Protein AF-A0A7X7BAS0-F1 (afdb_monomer_lite)

Structure (mmCIF, N/CA/C/O backbone):
data_AF-A0A7X7BAS0-F1
#
_entry.id   AF-A0A7X7BAS0-F1
#
loop_
_atom_site.group_PDB
_atom_site.id
_atom_site.type_symbol
_atom_site.label_atom_id
_atom_site.label_alt_id
_atom_site.label_comp_id
_atom_site.label_asym_id
_atom_site.label_entity_id
_atom_site.label_seq_id
_atom_site.pdbx_PDB_ins_code
_atom_site.Cartn_x
_atom_site.Cartn_y
_atom_site.Cartn_z
_atom_site.occupancy
_atom_site.B_iso_or_equiv
_atom_site.auth_seq_id
_atom_site.auth_comp_id
_atom_site.auth_asym_id
_atom_site.auth_atom_id
_atom_site.pdbx_PDB_model_num
ATOM 1 N N . PRO A 1 1 ? -22.134 11.753 31.366 1.00 65.38 1 PRO A N 1
ATOM 2 C CA . PRO A 1 1 ? -21.290 11.963 30.165 1.00 65.38 1 PRO A CA 1
ATOM 3 C C . PRO A 1 1 ? -20.047 12.789 30.512 1.00 65.38 1 PRO A C 1
ATOM 5 O O . PRO A 1 1 ? -20.183 13.816 31.171 1.00 65.38 1 PRO A O 1
ATOM 8 N N . SER A 1 2 ? -18.862 12.317 30.124 1.00 86.88 2 SER A N 1
ATOM 9 C CA . SER A 1 2 ? -17.596 13.049 30.264 1.00 86.88 2 SER A CA 1
ATOM 10 C C . SER A 1 2 ? -17.252 13.883 29.026 1.00 86.88 2 SER A C 1
ATOM 12 O O . SER A 1 2 ? -17.894 13.769 27.981 1.00 86.88 2 SER A O 1
ATOM 14 N N . GLU A 1 3 ? -16.250 14.751 29.162 1.00 90.25 3 GLU A N 1
ATOM 15 C CA . GLU A 1 3 ? -15.730 15.574 28.070 1.00 90.25 3 GLU A CA 1
ATOM 16 C C . GLU A 1 3 ? -14.952 14.723 27.053 1.00 90.25 3 GLU A C 1
ATOM 18 O O . GLU A 1 3 ? -14.145 13.870 27.426 1.00 90.25 3 GLU A O 1
ATOM 23 N N . ILE A 1 4 ? -15.162 14.996 25.761 1.00 93.19 4 ILE A N 1
ATOM 24 C CA . ILE A 1 4 ? -14.354 14.462 24.660 1.00 93.19 4 ILE A CA 1
ATOM 25 C C . ILE A 1 4 ? -13.827 15.629 23.820 1.00 93.19 4 ILE A C 1
ATOM 27 O O . ILE A 1 4 ? -14.594 16.422 23.274 1.00 93.19 4 ILE A O 1
ATOM 31 N N . LYS A 1 5 ? -12.503 15.764 23.724 1.00 94.06 5 LYS A N 1
ATOM 32 C CA . LYS A 1 5 ? -11.872 16.841 22.950 1.00 94.06 5 LYS A CA 1
ATOM 33 C C . LYS A 1 5 ? -11.881 16.482 21.470 1.00 94.06 5 LYS A C 1
ATOM 35 O O . LYS A 1 5 ? -11.346 15.445 21.085 1.00 94.06 5 LYS A O 1
ATOM 40 N N . SER A 1 6 ? -12.487 17.342 20.657 1.00 94.19 6 SER A N 1
ATOM 41 C CA . SER A 1 6 ? -12.704 17.115 19.227 1.00 94.19 6 SER A CA 1
ATOM 42 C C . SER A 1 6 ? -12.772 18.453 18.476 1.00 94.19 6 SER A C 1
ATOM 44 O O . SER A 1 6 ? -13.234 19.439 19.056 1.00 94.19 6 SER A O 1
ATOM 46 N N . PRO A 1 7 ? -12.349 18.533 17.201 1.00 93.12 7 PRO A N 1
ATOM 47 C CA . PRO A 1 7 ? -12.662 19.667 16.342 1.00 93.12 7 PRO A CA 1
ATOM 48 C C . PRO A 1 7 ? -14.142 19.618 15.936 1.00 93.12 7 PRO A C 1
ATOM 50 O O . PRO A 1 7 ? -14.856 18.657 16.232 1.00 93.12 7 PRO A O 1
ATOM 53 N N . VAL A 1 8 ? -14.603 20.614 15.171 1.00 92.94 8 VAL A N 1
ATOM 54 C CA . VAL A 1 8 ? -15.955 20.620 14.583 1.00 92.94 8 VAL A CA 1
ATOM 55 C C . VAL A 1 8 ? -16.091 19.481 13.555 1.00 92.94 8 VAL A C 1
ATOM 57 O O . VAL A 1 8 ? -15.815 19.628 12.356 1.00 92.94 8 VAL A O 1
ATOM 60 N N . SER A 1 9 ? -16.473 18.311 14.062 1.00 91.94 9 SER A N 1
ATOM 61 C CA . SER A 1 9 ? -16.572 17.031 13.364 1.00 91.94 9 SER A CA 1
ATOM 62 C C . SER A 1 9 ? -17.551 16.101 14.105 1.00 91.94 9 SER A C 1
ATOM 64 O O . SER A 1 9 ? -17.561 16.099 15.337 1.00 91.94 9 SER A O 1
ATOM 66 N N . PRO A 1 10 ? -18.392 15.324 13.396 1.00 94.44 10 PRO A N 1
ATOM 67 C CA . PRO A 1 10 ? -19.264 14.337 14.026 1.00 94.44 10 PRO A CA 1
ATOM 68 C C . PRO A 1 10 ? -18.483 13.198 14.691 1.00 94.44 10 PRO A C 1
ATOM 70 O O . PRO A 1 10 ? -17.483 12.723 14.150 1.00 94.44 10 PRO A O 1
ATOM 73 N N . ALA A 1 11 ? -19.010 12.716 15.815 1.00 95.81 11 ALA A N 1
ATOM 74 C CA . ALA A 1 11 ? -18.575 11.507 16.506 1.00 95.81 11 ALA A CA 1
ATOM 75 C C . ALA A 1 11 ? -19.712 10.477 16.526 1.00 95.81 11 ALA A C 1
ATOM 77 O O . ALA A 1 11 ? -20.886 10.845 16.469 1.00 95.81 11 ALA A O 1
ATOM 78 N N . SER A 1 12 ? -19.363 9.198 16.650 1.00 97.25 12 SER A N 1
ATOM 79 C CA . SER A 1 12 ? -20.326 8.103 16.802 1.00 97.25 12 SER A CA 1
ATOM 80 C C . SER A 1 12 ? -20.044 7.311 18.073 1.00 97.25 12 SER A C 1
ATOM 82 O O . SER A 1 12 ? -18.893 6.997 18.366 1.00 97.25 12 SER A O 1
ATOM 84 N N . ILE A 1 13 ? -21.102 6.956 18.806 1.00 97.50 13 ILE A N 1
ATOM 85 C CA . ILE A 1 13 ? -21.046 6.084 19.984 1.00 97.50 13 ILE A CA 1
ATOM 86 C C . ILE A 1 13 ? -22.028 4.935 19.787 1.00 97.50 13 ILE A C 1
ATOM 88 O O . ILE A 1 13 ? -23.166 5.159 19.373 1.00 97.50 13 ILE A O 1
ATOM 92 N N . LYS A 1 14 ? -21.622 3.706 20.112 1.00 97.56 14 LYS A N 1
ATOM 93 C CA . LYS A 1 14 ? -22.543 2.566 20.155 1.00 97.56 14 LYS A CA 1
ATOM 94 C C . LYS A 1 14 ? -22.123 1.539 21.192 1.00 97.56 14 LYS A C 1
ATOM 96 O O . LYS A 1 14 ? -20.935 1.348 21.433 1.00 97.56 14 LYS A O 1
ATOM 101 N N . ARG A 1 15 ? -23.102 0.847 21.774 1.00 97.44 15 ARG A N 1
ATOM 102 C CA . ARG A 1 15 ? -22.846 -0.298 22.650 1.00 97.44 15 ARG A CA 1
ATOM 103 C C . ARG A 1 15 ? -22.424 -1.509 21.818 1.00 97.44 15 ARG A C 1
ATOM 105 O O . ARG A 1 15 ? -23.079 -1.828 20.824 1.00 97.44 15 ARG A O 1
ATOM 112 N N . LEU A 1 16 ? -21.338 -2.164 22.214 1.00 97.19 16 LEU A N 1
ATOM 113 C CA . LEU A 1 16 ? -20.877 -3.414 21.622 1.00 97.19 16 LEU A CA 1
ATOM 114 C C . LEU A 1 16 ? -21.715 -4.574 22.185 1.00 97.19 16 LEU A C 1
ATOM 116 O O . LEU A 1 16 ? -21.717 -4.767 23.400 1.00 97.19 16 LEU A O 1
ATOM 120 N N . PRO A 1 17 ? -22.413 -5.364 21.348 1.00 96.12 17 PRO A N 1
ATOM 121 C CA . PRO A 1 17 ? -23.275 -6.441 21.841 1.00 96.12 17 PRO A CA 1
ATOM 122 C C . PRO A 1 17 ? -22.534 -7.538 22.615 1.00 96.12 17 PRO A C 1
ATOM 124 O O . PRO A 1 17 ? -23.089 -8.099 23.551 1.00 96.12 17 PRO A O 1
ATOM 127 N N . SER A 1 18 ? -21.286 -7.840 22.241 1.00 92.00 18 SER A N 1
ATOM 128 C CA . SER A 1 18 ? -20.506 -8.938 22.828 1.00 92.00 18 SER A CA 1
ATOM 129 C C . SER A 1 18 ? -19.955 -8.644 24.224 1.00 92.00 18 SER A C 1
ATOM 131 O O . SER A 1 18 ? -19.686 -9.578 24.972 1.00 92.00 18 SER A O 1
ATOM 133 N N . THR A 1 19 ? -19.772 -7.371 24.578 1.00 94.75 19 THR A N 1
ATOM 134 C CA . THR A 1 19 ? -19.166 -6.961 25.858 1.00 94.75 19 THR A CA 1
ATOM 135 C C . THR A 1 19 ? -20.090 -6.106 26.714 1.00 94.75 19 THR A C 1
ATOM 137 O O . THR A 1 19 ? -19.891 -6.020 27.919 1.00 94.75 19 THR A O 1
ATOM 140 N N . GLY A 1 20 ? -21.094 -5.464 26.111 1.00 96.75 20 GLY A N 1
ATOM 141 C CA . GLY A 1 20 ? -21.937 -4.476 26.777 1.00 96.75 20 GLY A CA 1
ATOM 142 C C . GLY A 1 20 ? -21.279 -3.102 26.931 1.00 96.75 20 GLY A C 1
ATOM 143 O O . GLY A 1 20 ? -21.954 -2.170 27.359 1.00 96.75 20 GLY A O 1
ATOM 144 N N . ASP A 1 21 ? -20.018 -2.934 26.537 1.00 98.00 21 ASP A N 1
ATOM 145 C CA . ASP A 1 21 ? -19.286 -1.671 26.665 1.00 98.00 21 ASP A CA 1
ATOM 146 C C . ASP A 1 21 ? -19.684 -0.664 25.576 1.00 98.00 21 ASP A C 1
ATOM 148 O O . ASP A 1 21 ? -20.160 -1.036 24.500 1.00 98.00 21 ASP A O 1
ATOM 152 N N . LEU A 1 22 ? -19.443 0.628 25.812 1.00 98.19 22 LEU A N 1
ATOM 153 C CA . LEU A 1 22 ? -19.582 1.655 24.778 1.00 98.19 22 LEU A CA 1
ATOM 154 C C . LEU A 1 22 ? -18.292 1.790 23.968 1.00 98.19 22 LEU A C 1
ATOM 156 O O . LEU A 1 22 ? -17.214 1.963 24.530 1.00 98.19 22 LEU A O 1
ATOM 160 N N . LEU A 1 23 ? -18.424 1.795 22.644 1.00 98.25 23 LEU A N 1
ATOM 161 C CA . LEU A 1 23 ? -17.392 2.203 21.700 1.00 98.25 23 LEU A CA 1
ATOM 162 C C . LEU A 1 23 ? -17.685 3.624 21.220 1.00 98.25 23 LEU A C 1
ATOM 164 O O . LEU A 1 23 ? -18.747 3.870 20.649 1.00 98.25 23 LEU A O 1
ATOM 168 N N . LEU A 1 24 ? -16.728 4.528 21.402 1.00 98.06 24 LEU A N 1
ATOM 169 C CA . LEU A 1 24 ? -16.714 5.867 20.820 1.00 98.06 24 LEU A CA 1
ATOM 170 C C . LEU A 1 24 ? -15.711 5.911 19.669 1.00 98.06 24 LEU A C 1
ATOM 172 O O . LEU A 1 24 ? -14.606 5.387 19.792 1.00 98.06 24 LEU A O 1
ATOM 176 N N . VAL A 1 25 ? -16.087 6.573 18.576 1.00 97.94 25 VAL A N 1
ATOM 177 C CA . VAL A 1 25 ? -15.209 6.880 17.445 1.00 97.94 25 VAL A CA 1
ATOM 178 C C . VAL A 1 25 ? -15.317 8.369 17.122 1.00 97.94 25 VAL A C 1
ATOM 180 O O . VAL A 1 25 ? -16.413 8.867 16.856 1.00 97.94 25 VAL A O 1
ATOM 183 N N . TRP A 1 26 ? -14.195 9.086 17.177 1.00 97.00 26 TRP A N 1
ATOM 184 C CA . TRP A 1 26 ? -14.147 10.545 17.037 1.00 97.00 26 TRP A CA 1
ATOM 185 C C . TRP A 1 26 ? -12.762 11.042 16.637 1.00 97.00 26 TRP A C 1
ATOM 187 O O . TRP A 1 26 ? -11.796 10.279 16.629 1.00 97.00 26 TRP A O 1
ATOM 197 N N . ASN A 1 27 ? -12.658 12.331 16.313 1.00 95.75 27 ASN A N 1
ATOM 198 C CA . ASN A 1 27 ? -11.368 12.961 16.094 1.00 95.75 27 ASN A CA 1
ATOM 199 C C . ASN A 1 27 ? -10.758 13.430 17.419 1.00 95.75 27 ASN A C 1
ATOM 201 O O . ASN A 1 27 ? -11.123 14.484 17.928 1.00 95.75 27 ASN A O 1
ATOM 205 N N . ASP A 1 28 ? -9.848 12.641 17.990 1.00 94.62 28 ASP A N 1
ATOM 206 C CA . ASP A 1 28 ? -9.301 12.916 19.322 1.00 94.62 28 ASP A CA 1
ATOM 207 C C . ASP A 1 28 ? -8.275 14.054 19.314 1.00 94.62 28 ASP A C 1
ATOM 209 O O . ASP A 1 28 ? -7.141 13.899 18.859 1.00 94.62 28 ASP A O 1
ATOM 213 N N . HIS A 1 29 ? -8.689 15.207 19.844 1.00 94.06 29 HIS A N 1
ATOM 214 C CA . HIS A 1 29 ? -7.868 16.408 19.979 1.00 94.06 29 HIS A CA 1
ATOM 215 C C . HIS A 1 29 ? -7.330 16.617 21.400 1.00 94.06 29 HIS A C 1
ATOM 217 O O . HIS A 1 29 ? -6.863 17.710 21.723 1.00 94.06 29 HIS A O 1
ATOM 223 N N . ALA A 1 30 ? -7.349 15.592 22.262 1.00 90.06 30 ALA A N 1
ATOM 224 C CA . ALA A 1 30 ? -6.842 15.722 23.626 1.00 90.06 30 ALA A CA 1
ATOM 225 C C . ALA A 1 30 ? -5.367 16.153 23.689 1.00 90.06 30 ALA A C 1
ATOM 227 O O . ALA A 1 30 ? -4.996 16.917 24.582 1.00 90.06 30 ALA A O 1
ATOM 228 N N . THR A 1 31 ? -4.549 15.705 22.729 1.00 87.19 31 THR A N 1
ATOM 229 C CA . THR A 1 31 ? -3.104 15.989 22.648 1.00 87.19 31 THR A CA 1
ATOM 230 C C . THR A 1 31 ? -2.649 16.381 21.236 1.00 87.19 31 THR A C 1
ATOM 232 O O . THR A 1 31 ? -1.525 16.074 20.835 1.00 87.19 31 THR A O 1
ATOM 235 N N . ILE A 1 32 ? -3.525 16.995 20.435 1.00 85.31 32 ILE A N 1
ATOM 236 C CA . ILE A 1 32 ? -3.202 17.342 19.044 1.00 85.31 32 ILE A CA 1
ATOM 237 C C . ILE A 1 32 ? -2.196 18.512 18.980 1.00 85.31 32 ILE A C 1
ATOM 239 O O . ILE A 1 32 ? -2.338 19.480 19.732 1.00 85.31 32 ILE A O 1
ATOM 243 N N . PRO A 1 33 ? -1.191 18.485 18.081 1.00 81.50 33 PRO A N 1
ATOM 244 C CA . PRO A 1 33 ? -0.341 19.645 17.835 1.00 81.50 33 PRO A CA 1
ATOM 245 C C . PRO A 1 33 ? -1.149 20.841 17.318 1.00 81.50 33 PRO A C 1
ATOM 247 O O . PRO A 1 33 ? -2.064 20.679 16.509 1.00 81.50 33 PRO A O 1
ATOM 250 N N . ALA A 1 34 ? -0.758 22.058 17.707 1.00 83.88 34 ALA A N 1
ATOM 251 C CA . ALA A 1 34 ? -1.439 23.289 17.292 1.00 83.88 34 ALA A CA 1
ATOM 252 C C . ALA A 1 34 ? -1.543 23.437 15.760 1.00 83.88 34 ALA A C 1
ATOM 254 O O . ALA A 1 34 ? -2.563 23.904 15.253 1.00 83.88 34 ALA A O 1
ATOM 255 N N . SER A 1 35 ? -0.533 22.960 15.022 1.00 83.25 35 SER A N 1
ATOM 256 C CA . SER A 1 35 ? -0.499 22.953 13.551 1.00 83.25 35 SER A CA 1
ATOM 257 C C . SER A 1 35 ? -1.600 22.106 12.901 1.00 83.25 35 SER A C 1
ATOM 259 O O . SER A 1 35 ? -1.901 22.297 11.725 1.00 83.25 35 SER A O 1
ATOM 261 N N . LEU A 1 36 ? -2.220 21.188 13.649 1.00 84.69 36 LEU A N 1
ATOM 262 C CA . LEU A 1 36 ? -3.295 20.311 13.183 1.00 84.69 36 LEU A CA 1
ATOM 263 C C . LEU A 1 36 ? -4.653 20.643 13.823 1.00 84.69 36 LEU A C 1
ATOM 265 O O . LEU A 1 36 ? -5.629 19.949 13.565 1.00 84.69 36 LEU A O 1
ATOM 269 N N . SER A 1 37 ? -4.757 21.718 14.610 1.00 87.00 37 SER A N 1
ATOM 270 C CA . SER A 1 37 ? -5.975 22.076 15.361 1.00 87.00 37 SER A CA 1
ATOM 271 C C . SER A 1 37 ? -7.231 22.267 14.495 1.00 87.00 37 SER A C 1
ATOM 273 O O . SER A 1 37 ? -8.334 21.949 14.935 1.00 87.00 37 SER A O 1
ATOM 275 N N . ALA A 1 38 ? -7.072 22.729 13.251 1.00 87.00 38 ALA A N 1
ATOM 276 C CA . ALA A 1 38 ? -8.160 22.906 12.283 1.00 87.00 38 ALA A CA 1
ATOM 277 C C . ALA A 1 38 ? -8.451 21.653 11.429 1.00 87.00 38 ALA A C 1
ATOM 279 O O . ALA A 1 38 ? -9.284 21.689 10.519 1.00 87.00 38 ALA A O 1
ATOM 280 N N . ARG A 1 39 ? -7.738 20.546 11.661 1.00 86.38 39 ARG A N 1
ATOM 281 C CA . ARG A 1 39 ? -7.847 19.310 10.876 1.00 86.38 39 ARG A CA 1
ATOM 282 C C . ARG A 1 39 ? -8.794 18.331 11.564 1.00 86.38 39 ARG A C 1
ATOM 284 O O . ARG A 1 39 ? -9.028 18.412 12.760 1.00 86.38 39 ARG A O 1
ATOM 291 N N . ARG A 1 40 ? -9.337 17.385 10.794 1.00 92.06 40 ARG A N 1
ATOM 292 C CA . ARG A 1 40 ? -10.150 16.270 11.314 1.00 92.06 40 ARG A CA 1
ATOM 293 C C . ARG A 1 40 ? -9.305 14.999 11.373 1.00 92.06 40 ARG A C 1
ATOM 295 O O . ARG A 1 40 ? -9.545 14.046 10.628 1.00 92.06 40 ARG A O 1
ATOM 302 N N . VAL A 1 41 ? -8.240 15.062 12.173 1.00 87.31 41 VAL A N 1
ATOM 303 C CA . VAL A 1 41 ? -7.251 13.994 12.380 1.00 87.31 41 VAL A CA 1
ATOM 304 C C . VAL A 1 41 ? -6.733 14.046 13.824 1.00 87.31 41 VAL A C 1
ATOM 306 O O . VAL A 1 41 ? -6.640 15.140 14.372 1.00 87.31 41 VAL A O 1
ATOM 309 N N . PRO A 1 42 ? -6.320 12.914 14.415 1.00 91.88 42 PRO A N 1
ATOM 310 C CA . PRO A 1 42 ? -6.536 11.545 13.934 1.00 91.88 42 PRO A CA 1
ATOM 311 C C . PRO A 1 42 ? -8.018 11.150 14.008 1.00 91.88 42 PRO A C 1
ATOM 313 O O . PRO A 1 42 ? -8.794 11.830 14.664 1.00 91.88 42 PRO A O 1
ATOM 316 N N . LEU A 1 43 ? -8.436 10.070 13.345 1.00 93.81 43 LEU A N 1
ATOM 317 C CA . LEU A 1 43 ? -9.679 9.370 13.705 1.00 93.81 43 LEU A CA 1
ATOM 318 C C . LEU A 1 43 ? -9.317 8.298 14.732 1.00 93.81 43 LEU A C 1
ATOM 320 O O . LEU A 1 43 ? -8.437 7.477 14.471 1.00 93.81 43 LEU A O 1
ATOM 324 N N . SER A 1 44 ? -9.979 8.305 15.880 1.00 94.50 44 SER A N 1
ATOM 325 C CA . SER A 1 44 ? -9.635 7.491 17.045 1.00 94.50 44 SER A CA 1
ATOM 326 C C . SER A 1 44 ? -10.839 6.717 17.568 1.00 94.50 44 SER A C 1
ATOM 328 O O . SER A 1 44 ? -11.983 7.100 17.335 1.00 94.50 44 SER A O 1
ATOM 330 N N . THR A 1 45 ? -10.572 5.637 18.297 1.00 96.25 45 THR A N 1
ATOM 331 C CA . THR A 1 45 ? -11.555 4.811 19.001 1.00 96.25 45 THR A CA 1
ATOM 332 C C . THR A 1 45 ? -11.262 4.783 20.496 1.00 96.25 45 THR A C 1
ATOM 334 O O . THR A 1 45 ? -10.091 4.793 20.869 1.00 96.25 45 THR A O 1
ATOM 337 N N . ALA A 1 46 ? -12.278 4.635 21.344 1.00 96.31 46 ALA A N 1
ATOM 338 C CA . ALA A 1 46 ? -12.109 4.336 22.767 1.00 96.31 46 ALA A CA 1
ATOM 339 C C . ALA A 1 46 ? -13.267 3.509 23.314 1.00 96.31 46 ALA A C 1
ATOM 341 O O . ALA A 1 46 ? -14.373 3.526 22.772 1.00 96.31 46 ALA A O 1
ATOM 342 N N . ILE A 1 47 ? -12.995 2.814 24.413 1.00 97.75 47 ILE A N 1
ATOM 343 C CA . ILE A 1 47 ? -13.947 1.974 25.125 1.00 97.75 47 ILE A CA 1
ATOM 344 C C . ILE A 1 47 ? -14.325 2.633 26.446 1.00 97.75 47 ILE A C 1
ATOM 346 O O . ILE A 1 47 ? -13.461 3.124 27.167 1.00 97.75 47 ILE A O 1
ATOM 350 N N . SER A 1 48 ? -15.603 2.582 26.798 1.00 97.75 48 SER A N 1
ATOM 351 C CA . SER A 1 48 ? -16.083 2.886 28.141 1.00 97.75 48 SER A CA 1
ATOM 352 C C . SER A 1 48 ? -16.815 1.678 28.719 1.00 97.75 48 SER A C 1
ATOM 354 O O . SER A 1 48 ? -17.715 1.125 28.088 1.00 97.75 48 SER A O 1
ATOM 356 N N . LYS A 1 49 ? -16.416 1.293 29.935 1.00 97.62 49 LYS A N 1
ATOM 357 C CA . LYS A 1 49 ? -17.038 0.218 30.731 1.00 97.62 49 LYS A CA 1
ATOM 358 C C . LYS A 1 49 ? -18.040 0.746 31.762 1.00 97.62 49 LYS A C 1
ATOM 360 O O . LYS A 1 49 ? -18.602 -0.022 32.530 1.00 97.62 49 LYS A O 1
ATOM 365 N N . ASP A 1 50 ? -18.216 2.062 31.823 1.00 96.69 50 ASP A N 1
ATOM 366 C CA . ASP A 1 50 ? -18.961 2.771 32.865 1.00 96.69 50 ASP A CA 1
ATOM 367 C C . ASP A 1 50 ? -19.945 3.793 32.271 1.00 96.69 50 ASP A C 1
ATOM 369 O O . ASP A 1 50 ? -20.159 4.876 32.820 1.00 96.69 50 ASP A O 1
ATOM 373 N N . ASP A 1 51 ? -20.537 3.430 31.129 1.00 96.25 51 ASP A N 1
ATOM 374 C CA . ASP A 1 51 ? -21.557 4.196 30.403 1.00 96.25 51 ASP A CA 1
ATOM 375 C C . ASP A 1 51 ? -21.141 5.643 30.072 1.00 96.25 51 ASP A C 1
ATOM 377 O O . ASP A 1 51 ? -21.909 6.602 30.182 1.00 96.25 51 ASP A O 1
ATOM 381 N N . GLY A 1 52 ? -19.895 5.804 29.625 1.00 96.25 52 GLY A N 1
ATOM 382 C CA . GLY A 1 52 ? -19.348 7.062 29.124 1.00 96.25 52 GLY A CA 1
ATOM 383 C C . GLY A 1 52 ? -18.905 8.021 30.226 1.00 96.25 52 GLY A C 1
ATOM 384 O O . GLY A 1 52 ? -18.833 9.229 29.980 1.00 96.25 52 GLY A O 1
ATOM 385 N N . LYS A 1 53 ? -18.643 7.524 31.444 1.00 95.56 53 LYS A N 1
ATOM 386 C CA . LYS A 1 53 ? -18.016 8.321 32.511 1.00 95.56 53 LYS A CA 1
ATOM 387 C C . LYS A 1 53 ? -16.506 8.395 32.304 1.00 95.56 53 LYS A C 1
ATOM 389 O O . LYS A 1 53 ? -15.948 9.487 32.368 1.00 95.56 53 LYS A O 1
ATOM 394 N N . THR A 1 54 ? -15.862 7.282 31.968 1.00 94.88 54 THR A N 1
ATOM 395 C CA . THR A 1 54 ? -14.439 7.221 31.623 1.00 94.88 54 THR A CA 1
ATOM 396 C C . THR A 1 54 ? -14.220 6.538 30.278 1.00 94.88 54 THR A C 1
ATOM 398 O O . THR A 1 54 ? -14.977 5.660 29.862 1.00 94.88 54 THR A O 1
ATOM 401 N N . TRP A 1 55 ? -13.168 6.969 29.583 1.00 95.19 55 TRP A N 1
ATOM 402 C CA . TRP A 1 55 ? -12.748 6.421 28.297 1.00 95.19 55 TRP A CA 1
ATOM 403 C C . TRP A 1 55 ? -11.349 5.830 28.435 1.00 95.19 55 TRP A C 1
ATOM 405 O O . TRP A 1 55 ? -10.429 6.480 28.927 1.00 95.19 55 TRP A O 1
ATOM 415 N N . GLN A 1 56 ? -11.194 4.590 27.991 1.00 93.19 56 GLN A N 1
ATOM 416 C CA . GLN A 1 56 ? -9.952 3.826 28.037 1.00 93.19 56 GLN A CA 1
ATOM 417 C C . GLN A 1 56 ? -9.706 3.127 26.701 1.00 93.19 56 GLN A C 1
ATOM 419 O O . GLN A 1 56 ? -10.518 3.207 25.780 1.00 93.19 56 GLN A O 1
ATOM 424 N N . SER A 1 57 ? -8.563 2.450 26.582 1.00 91.12 57 SER A N 1
ATOM 425 C CA . SER A 1 57 ? -8.162 1.772 25.341 1.00 91.12 57 SER A CA 1
ATOM 426 C C . SER A 1 57 ? -8.241 2.695 24.118 1.00 91.12 57 SER A C 1
ATOM 428 O O . SER A 1 57 ? -8.723 2.303 23.059 1.00 91.12 57 SER A O 1
ATOM 430 N N . ILE A 1 58 ? -7.794 3.947 24.279 1.00 91.25 58 ILE A N 1
ATOM 431 C CA . ILE A 1 58 ? -7.783 4.926 23.190 1.00 91.25 58 ILE A CA 1
ATOM 432 C C . ILE A 1 58 ? -6.789 4.463 22.119 1.00 91.25 58 ILE A C 1
ATOM 434 O O . ILE A 1 58 ? -5.613 4.223 22.419 1.00 91.25 58 ILE A O 1
ATOM 438 N N . LYS A 1 59 ? -7.254 4.345 20.872 1.00 85.75 59 LYS A N 1
ATOM 439 C CA . LYS A 1 59 ? -6.455 3.899 19.722 1.00 85.75 59 LYS A CA 1
ATOM 440 C C . LYS A 1 59 ? -6.703 4.782 18.510 1.00 85.75 59 LYS A C 1
ATOM 442 O O . LYS A 1 59 ? -7.836 5.155 18.236 1.00 85.75 59 LYS A O 1
ATOM 447 N N . VAL A 1 60 ? -5.645 5.065 17.757 1.00 87.69 60 VAL A N 1
ATOM 448 C CA . VAL A 1 60 ? -5.742 5.762 16.470 1.00 87.69 60 VAL A CA 1
ATOM 449 C C . VAL A 1 60 ? -6.121 4.748 15.393 1.00 87.69 60 VAL A C 1
ATOM 451 O O . VAL A 1 60 ? -5.389 3.784 15.170 1.00 87.69 60 VAL A O 1
ATOM 454 N N . LEU A 1 61 ? -7.261 4.970 14.742 1.00 86.75 61 LEU A N 1
ATOM 455 C CA . LEU A 1 61 ? -7.705 4.231 13.561 1.00 86.75 61 LEU A CA 1
ATOM 456 C C . LEU A 1 61 ? -7.042 4.793 12.299 1.00 86.75 61 LEU A C 1
ATOM 458 O O . LEU A 1 61 ? -6.528 4.041 11.480 1.00 86.75 61 LEU A O 1
ATOM 462 N N . GLU A 1 62 ? -7.007 6.121 12.175 1.00 85.56 62 GLU A N 1
ATOM 463 C CA . GLU A 1 62 ? -6.406 6.827 11.044 1.00 85.56 62 GLU A CA 1
ATOM 464 C C . GLU A 1 62 ? -5.531 7.983 11.537 1.00 85.56 62 GLU A C 1
ATOM 466 O O . GLU A 1 62 ? -6.024 8.931 12.152 1.00 85.56 62 GLU A O 1
ATOM 471 N N . GLY A 1 63 ? -4.227 7.910 11.266 1.00 80.12 63 GLY A N 1
ATOM 472 C CA . GLY A 1 63 ? -3.233 8.823 11.842 1.00 80.12 63 GLY A CA 1
ATOM 473 C C . GLY A 1 63 ? -2.520 9.742 10.854 1.00 80.12 63 GLY A C 1
ATOM 474 O O . GLY A 1 63 ? -1.642 10.485 11.278 1.00 80.12 63 GLY A O 1
ATOM 475 N N . ASN A 1 64 ? -2.837 9.695 9.555 1.00 77.75 64 ASN A N 1
ATOM 476 C CA . ASN A 1 64 ? -2.135 10.513 8.563 1.00 77.75 64 ASN A CA 1
ATOM 477 C C . ASN A 1 64 ? -2.441 12.011 8.787 1.00 77.75 64 ASN A C 1
ATOM 479 O O . ASN A 1 64 ? -3.591 12.411 8.585 1.00 77.75 64 ASN A O 1
ATOM 483 N N . PRO A 1 65 ? -1.448 12.865 9.112 1.00 75.75 65 PRO A N 1
ATOM 484 C CA . PRO A 1 65 ? -1.669 14.298 9.346 1.00 75.75 65 PRO A CA 1
ATOM 485 C C . PRO A 1 65 ? -2.222 15.049 8.125 1.00 75.75 65 PRO A C 1
ATOM 487 O O . PRO A 1 65 ? -2.893 16.073 8.258 1.00 75.75 65 PRO A O 1
ATOM 490 N N . GLN A 1 66 ? -1.957 14.534 6.921 1.00 76.50 66 GLN A N 1
ATOM 491 C CA . GLN A 1 66 ? -2.454 15.087 5.659 1.00 76.50 66 GLN A CA 1
ATOM 492 C C . GLN A 1 66 ? -3.848 14.557 5.290 1.00 76.50 66 GLN A C 1
ATOM 494 O O . GLN A 1 66 ? -4.465 15.057 4.347 1.00 76.50 66 GLN A O 1
ATOM 499 N N . GLY A 1 67 ? -4.365 13.582 6.040 1.00 77.25 67 GLY A N 1
ATOM 500 C CA . GLY A 1 67 ? -5.707 13.044 5.872 1.00 77.25 67 GLY A CA 1
ATOM 501 C C . GLY A 1 67 ? -6.807 14.018 6.299 1.00 77.25 67 GLY A C 1
ATOM 502 O O . GLY A 1 67 ? -6.559 15.090 6.862 1.00 77.25 67 GLY A O 1
ATOM 503 N N . TRP A 1 68 ? -8.040 13.612 6.009 1.00 83.88 68 TRP A N 1
ATOM 504 C CA . TRP A 1 68 ? -9.271 14.229 6.491 1.00 83.88 68 TRP A CA 1
ATOM 505 C C . TRP A 1 68 ? -10.282 13.113 6.710 1.00 83.88 68 TRP A C 1
ATOM 507 O O . TRP A 1 68 ? -10.636 12.436 5.749 1.00 83.88 68 TRP A O 1
ATOM 517 N N . TYR A 1 69 ? -10.713 12.899 7.952 1.00 89.56 69 TYR A N 1
ATOM 518 C CA . TYR A 1 69 ? -11.583 11.777 8.303 1.00 89.56 69 TYR A CA 1
ATOM 519 C C . TYR A 1 69 ? -12.834 12.289 8.994 1.00 89.56 69 TYR A C 1
ATOM 521 O O . TYR A 1 69 ? -12.734 13.022 9.974 1.00 89.56 69 TYR A O 1
ATOM 529 N N . CYS A 1 70 ? -14.017 11.980 8.464 1.00 91.44 70 CYS A N 1
ATOM 530 C CA . CYS A 1 70 ? -15.252 12.550 8.995 1.00 91.44 70 CYS A CA 1
ATOM 531 C C . CYS A 1 70 ? -16.503 11.743 8.628 1.00 91.44 70 CYS A C 1
ATOM 533 O O . CYS A 1 70 ? -16.430 10.815 7.831 1.00 91.44 70 CYS A O 1
ATOM 535 N N . TYR A 1 71 ? -17.654 12.142 9.182 1.00 94.69 71 TYR A N 1
ATOM 536 C CA . TYR A 1 71 ? -18.966 11.532 8.934 1.00 94.69 71 TYR A CA 1
ATOM 537 C C . TYR A 1 71 ? -18.981 10.032 9.247 1.00 94.69 71 TYR A C 1
ATOM 539 O O . TYR A 1 71 ? -19.405 9.208 8.443 1.00 94.69 71 TYR A O 1
ATOM 547 N N . ILE A 1 72 ? -18.467 9.695 10.433 1.00 96.00 72 ILE A N 1
ATOM 548 C CA . ILE A 1 72 ? -18.317 8.319 10.892 1.00 96.00 72 ILE A CA 1
ATOM 549 C C . ILE A 1 72 ? -19.670 7.673 11.211 1.00 96.00 72 ILE A C 1
ATOM 551 O O . ILE A 1 72 ? -20.405 8.130 12.083 1.00 96.00 72 ILE A O 1
ATOM 555 N N . ALA A 1 73 ? -19.954 6.564 10.541 1.00 96.81 73 ALA A N 1
ATOM 556 C CA . ALA A 1 73 ? -21.016 5.614 10.830 1.00 96.81 73 ALA A CA 1
ATOM 557 C C . ALA A 1 73 ? -20.425 4.342 11.454 1.00 96.81 73 ALA A C 1
ATOM 559 O O . ALA A 1 73 ? -19.326 3.915 11.095 1.00 96.81 73 ALA A O 1
ATOM 560 N N . LEU A 1 74 ? -21.164 3.726 12.380 1.00 97.50 74 LEU A N 1
ATOM 561 C CA . LEU A 1 74 ? -20.681 2.619 13.208 1.00 97.50 74 LEU A CA 1
ATOM 562 C C . LEU A 1 74 ? -21.726 1.493 13.297 1.00 97.50 74 LEU A C 1
ATOM 564 O O . LEU A 1 74 ? -22.850 1.694 13.774 1.00 97.50 74 LEU A O 1
ATOM 568 N N . HIS A 1 75 ? -21.342 0.282 12.885 1.00 97.50 75 HIS A N 1
ATOM 569 C CA . HIS A 1 75 ? -22.191 -0.909 12.916 1.00 97.50 75 HIS A CA 1
ATOM 570 C C . HIS A 1 75 ? -21.446 -2.153 13.453 1.00 97.50 75 HIS A C 1
ATOM 572 O O . HIS A 1 75 ? -20.628 -2.728 12.739 1.00 97.50 75 HIS A O 1
ATOM 578 N N . PRO A 1 76 ? -21.709 -2.599 14.697 1.00 96.00 76 PRO A N 1
ATOM 579 C CA . PRO A 1 76 ? -21.213 -3.866 15.223 1.00 96.00 76 PRO A CA 1
ATOM 580 C C . PRO A 1 76 ? -21.806 -5.037 14.438 1.00 96.00 76 PRO A C 1
ATOM 582 O O . PRO A 1 76 ? -23.013 -5.061 14.212 1.00 96.00 76 PRO A O 1
ATOM 585 N N . VAL A 1 77 ? -20.963 -5.989 14.047 1.00 92.94 77 VAL A N 1
ATOM 586 C CA . VAL A 1 77 ? -21.344 -7.217 13.343 1.00 92.94 77 VAL A CA 1
ATOM 587 C C . VAL A 1 77 ? -20.419 -8.347 13.783 1.00 92.94 77 VAL A C 1
ATOM 589 O O . VAL A 1 77 ? -19.194 -8.212 13.742 1.00 92.94 77 VAL A O 1
ATOM 592 N N . ASP A 1 78 ? -20.998 -9.460 14.223 1.00 90.94 78 ASP A N 1
ATOM 593 C CA . ASP A 1 78 ? -20.267 -10.605 14.769 1.00 90.94 78 ASP A CA 1
ATOM 594 C C . ASP A 1 78 ? -19.225 -10.178 15.827 1.00 90.94 78 ASP A C 1
ATOM 596 O O . ASP A 1 78 ? -19.522 -9.430 16.759 1.00 90.94 78 ASP A O 1
ATOM 600 N N . ASN A 1 79 ? -17.975 -10.623 15.667 1.00 89.75 79 ASN A N 1
ATOM 601 C CA . ASN A 1 79 ? -16.836 -10.248 16.503 1.00 89.75 79 ASN A CA 1
ATOM 602 C C . ASN A 1 79 ? -16.050 -9.040 15.944 1.00 89.75 79 ASN A C 1
ATOM 604 O O . ASN A 1 79 ? -14.825 -8.950 16.083 1.00 89.75 79 ASN A O 1
ATOM 608 N N . ALA A 1 80 ? -16.728 -8.127 15.247 1.00 93.00 80 ALA A N 1
ATOM 609 C CA . ALA A 1 80 ? -16.132 -6.943 14.641 1.00 93.00 80 ALA A CA 1
ATOM 610 C C . ALA A 1 80 ? -17.083 -5.736 14.647 1.00 93.00 80 ALA A C 1
ATOM 612 O O . ALA A 1 80 ? -18.252 -5.803 15.020 1.00 93.00 80 ALA A O 1
ATOM 613 N N . VAL A 1 81 ? -16.554 -4.598 14.216 1.00 95.81 81 VAL A N 1
ATOM 614 C CA . VAL A 1 81 ? -17.306 -3.377 13.953 1.00 95.81 81 VAL A CA 1
ATOM 615 C C . VAL A 1 81 ? -16.985 -2.915 12.541 1.00 95.81 81 VAL A C 1
ATOM 617 O O . VAL A 1 81 ? -15.817 -2.795 12.175 1.00 95.81 81 VAL A O 1
ATOM 620 N N . LEU A 1 82 ? -18.020 -2.655 11.749 1.00 97.00 82 LEU A N 1
ATOM 621 C CA . LEU A 1 82 ? -17.910 -1.966 10.472 1.00 97.00 82 LEU A CA 1
ATOM 622 C C . LEU A 1 82 ? -18.022 -0.463 10.698 1.00 97.00 82 LEU A C 1
ATOM 624 O O . LEU A 1 82 ? -18.947 0.022 11.356 1.00 97.00 82 LEU A O 1
ATOM 628 N N . LEU A 1 83 ? -17.070 0.264 10.133 1.00 96.25 83 LEU A N 1
ATOM 629 C CA . LEU A 1 83 ? -16.969 1.710 10.194 1.00 96.25 83 LEU A CA 1
ATOM 630 C C . LEU A 1 83 ? -17.060 2.265 8.779 1.00 96.25 83 LEU A C 1
ATOM 632 O O . LEU A 1 83 ? -16.263 1.879 7.931 1.00 96.25 83 LEU A O 1
ATOM 636 N N . GLY A 1 84 ? -18.010 3.160 8.530 1.00 95.81 84 GLY A N 1
ATOM 637 C CA . GLY A 1 84 ? -18.140 3.881 7.263 1.00 95.81 84 GLY A CA 1
ATOM 638 C C . GLY A 1 84 ? -17.816 5.354 7.469 1.00 95.81 84 GLY A C 1
ATOM 639 O O . GLY A 1 84 ? -18.368 5.953 8.381 1.00 95.81 84 GLY A O 1
ATOM 640 N N . TYR A 1 85 ? -16.920 5.946 6.686 1.00 95.25 85 TYR A N 1
ATOM 641 C CA . TYR A 1 85 ? -16.552 7.359 6.846 1.00 95.25 85 TYR A CA 1
ATOM 642 C C . TYR A 1 85 ? -15.960 7.943 5.568 1.00 95.25 85 TYR A C 1
ATOM 644 O O . TYR A 1 85 ? -15.466 7.219 4.702 1.00 95.25 85 TYR A O 1
ATOM 652 N N . CYS A 1 86 ? -15.975 9.269 5.465 1.00 91.44 86 CYS A N 1
ATOM 653 C CA . CYS A 1 86 ? -15.259 9.969 4.411 1.00 91.44 86 CYS A CA 1
ATOM 654 C C . CYS A 1 86 ? -13.780 10.126 4.785 1.00 91.44 86 CYS A C 1
ATOM 656 O O . CYS A 1 86 ? -13.466 10.477 5.924 1.00 91.44 86 CYS A O 1
ATOM 658 N N . ALA A 1 87 ? -12.889 9.903 3.824 1.00 84.44 87 ALA A N 1
ATOM 659 C CA . ALA A 1 87 ? -11.439 9.935 3.969 1.00 84.44 87 ALA A CA 1
ATOM 660 C C . ALA A 1 87 ? -10.772 10.814 2.887 1.00 84.44 87 ALA A C 1
ATOM 662 O O . ALA A 1 87 ? -11.396 11.176 1.885 1.00 84.44 87 ALA A O 1
ATOM 663 N N . MET A 1 88 ? -9.466 11.067 3.056 1.00 71.12 88 MET A N 1
ATOM 664 C CA . MET A 1 88 ? -8.591 11.823 2.138 1.00 71.12 88 MET A CA 1
ATOM 665 C C . MET A 1 88 ? -8.956 13.311 1.974 1.00 71.12 88 MET A C 1
ATOM 667 O O . MET A 1 88 ? -9.851 13.840 2.633 1.00 71.12 88 MET A O 1
ATOM 671 N N . SER A 1 89 ? -8.192 14.023 1.137 1.00 66.50 89 SER A N 1
ATOM 672 C CA . SER A 1 89 ? -8.359 15.458 0.884 1.00 66.50 89 SER A CA 1
ATOM 673 C C . SER A 1 89 ? -9.796 15.791 0.486 1.00 66.50 89 SER A C 1
ATOM 675 O O . SER A 1 89 ? -10.351 15.162 -0.414 1.00 66.50 89 SER A O 1
ATOM 677 N N . ALA A 1 90 ? -10.371 16.794 1.151 1.00 67.75 90 ALA A N 1
ATOM 678 C CA . ALA A 1 90 ? -11.735 17.269 0.924 1.00 67.75 90 ALA A CA 1
ATOM 679 C C . ALA A 1 90 ? -12.837 16.201 1.084 1.00 67.75 90 ALA A C 1
ATOM 681 O O . ALA A 1 90 ? -13.924 16.379 0.548 1.00 67.75 90 ALA A O 1
ATOM 682 N N . LEU A 1 91 ? -12.587 15.119 1.842 1.00 72.81 91 LEU A N 1
ATOM 683 C CA . LEU A 1 91 ? -13.578 14.066 2.114 1.00 72.81 91 LEU A CA 1
ATOM 684 C C . LEU A 1 91 ? -14.062 13.340 0.844 1.00 72.81 91 LEU A C 1
ATOM 686 O O . LEU A 1 91 ? -15.174 12.818 0.808 1.00 72.81 91 LEU A O 1
ATOM 690 N N . ALA A 1 92 ? -13.218 13.303 -0.192 1.00 76.06 92 ALA A N 1
ATOM 691 C CA . ALA A 1 92 ? -13.578 12.821 -1.523 1.00 76.06 92 ALA A CA 1
ATOM 692 C C . ALA A 1 92 ? -13.809 11.302 -1.607 1.00 76.06 92 ALA A C 1
ATOM 694 O O . ALA A 1 92 ? -14.393 10.829 -2.580 1.00 76.06 92 ALA A O 1
ATOM 695 N N . HIS A 1 93 ? -13.339 10.520 -0.631 1.00 80.31 93 HIS A N 1
ATOM 696 C CA . HIS A 1 93 ? -13.445 9.061 -0.669 1.00 80.31 93 HIS A CA 1
ATOM 697 C C . HIS A 1 93 ? -14.364 8.542 0.427 1.00 80.31 93 HIS A C 1
ATOM 699 O O . HIS A 1 93 ? -14.166 8.863 1.592 1.00 80.31 93 HIS A O 1
ATOM 705 N N . SER A 1 94 ? -15.296 7.660 0.073 1.00 87.56 94 SER A N 1
ATOM 706 C CA . SER A 1 94 ? -15.970 6.810 1.057 1.00 87.56 94 SER A CA 1
ATOM 707 C C . SER A 1 94 ? -15.081 5.617 1.393 1.00 87.56 94 SER A C 1
ATOM 709 O O . SER A 1 94 ? -14.550 4.962 0.496 1.00 87.56 94 SER A O 1
ATOM 711 N N . ARG A 1 95 ? -14.914 5.332 2.682 1.00 86.69 95 ARG A N 1
ATOM 712 C CA . ARG A 1 95 ? -14.148 4.194 3.187 1.00 86.69 95 ARG A CA 1
ATOM 713 C C . ARG A 1 95 ? -15.028 3.344 4.089 1.00 86.69 95 ARG A C 1
ATOM 715 O O . ARG A 1 95 ? -15.794 3.877 4.888 1.00 86.69 95 ARG A O 1
ATOM 722 N N . VAL A 1 96 ? -14.880 2.027 3.964 1.00 91.19 96 VAL A N 1
ATOM 723 C CA . VAL A 1 96 ? -15.440 1.046 4.894 1.00 91.19 96 VAL A CA 1
ATOM 724 C C . VAL A 1 96 ? -14.279 0.291 5.527 1.00 91.19 96 VAL A C 1
ATOM 726 O O . VAL A 1 96 ? -13.428 -0.234 4.817 1.00 91.19 96 VAL A O 1
ATOM 729 N N . THR A 1 97 ? -14.229 0.249 6.854 1.00 88.62 97 THR A N 1
ATOM 730 C CA . THR A 1 97 ? -13.183 -0.441 7.617 1.00 88.62 97 THR A CA 1
ATOM 731 C C . THR A 1 97 ? -13.822 -1.445 8.561 1.00 88.62 97 THR A C 1
ATOM 733 O O . THR A 1 97 ? -14.739 -1.101 9.306 1.00 88.62 97 THR A O 1
ATOM 736 N N . ARG A 1 98 ? -13.323 -2.684 8.563 1.00 91.25 98 ARG A N 1
ATOM 737 C CA . ARG A 1 98 ? -13.717 -3.711 9.531 1.00 91.25 98 ARG A CA 1
ATOM 738 C C . ARG A 1 98 ? -12.684 -3.780 10.651 1.00 91.25 98 ARG A C 1
ATOM 740 O O . ARG A 1 98 ? -11.536 -4.128 10.409 1.00 91.25 98 ARG A O 1
ATOM 747 N N . VAL A 1 99 ? -13.099 -3.491 11.880 1.00 90.94 99 VAL A N 1
ATOM 748 C CA . VAL A 1 99 ? -12.238 -3.518 13.070 1.00 90.94 99 VAL A CA 1
ATOM 749 C C . VAL A 1 99 ? -12.644 -4.690 13.964 1.00 90.94 99 VAL A C 1
ATOM 751 O O . VAL A 1 99 ? -13.769 -4.695 14.464 1.00 90.94 99 VAL A O 1
ATOM 754 N N . PRO A 1 100 ? -11.777 -5.692 14.197 1.00 93.00 100 PRO A N 1
ATOM 755 C CA . PRO A 1 100 ? -12.076 -6.773 15.133 1.00 93.00 100 PRO A CA 1
ATOM 756 C C . PRO A 1 100 ? -12.295 -6.241 16.553 1.00 93.00 100 PRO A C 1
ATOM 758 O O . PRO A 1 100 ? -11.504 -5.427 17.032 1.00 93.00 100 PRO A O 1
ATOM 761 N N . VAL A 1 101 ? -13.308 -6.744 17.265 1.00 92.0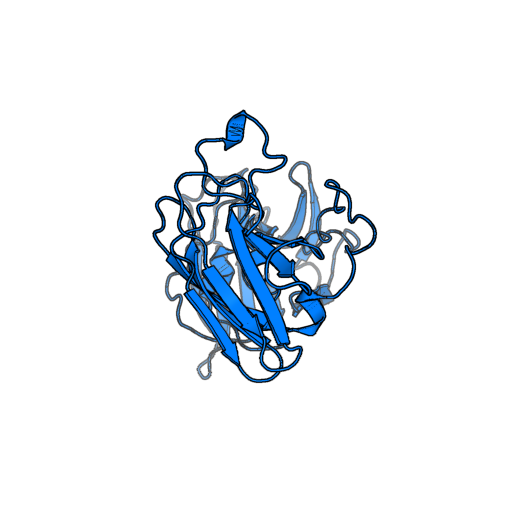6 101 VAL A N 1
ATOM 762 C CA . VAL A 1 101 ? -13.561 -6.350 18.663 1.00 92.06 101 VAL A CA 1
ATOM 763 C C . VAL A 1 101 ? -12.319 -6.559 19.541 1.00 92.06 101 VAL A C 1
ATOM 765 O O . VAL A 1 101 ? -11.953 -5.612 20.233 1.00 92.06 101 VAL A O 1
ATOM 768 N N . PRO A 1 102 ? -11.570 -7.682 19.463 1.00 91.12 102 PRO A N 1
ATOM 769 C CA . PRO A 1 102 ? -10.343 -7.852 20.247 1.00 91.12 102 PRO A CA 1
ATOM 770 C C . PRO A 1 102 ? -9.299 -6.750 20.025 1.00 91.12 102 PRO A C 1
ATOM 772 O O . PRO A 1 102 ? -8.578 -6.392 20.954 1.00 91.12 102 PRO A O 1
ATOM 775 N N . TRP A 1 103 ? -9.236 -6.154 18.828 1.00 91.06 103 TRP A N 1
ATOM 776 C CA . TRP A 1 103 ? -8.323 -5.044 18.564 1.00 91.06 103 TRP A CA 1
ATOM 777 C C . TRP A 1 103 ? -8.691 -3.803 19.384 1.00 91.06 103 TRP A C 1
ATOM 779 O O . TRP A 1 103 ? -7.785 -3.105 19.825 1.00 91.06 103 TRP A O 1
ATOM 789 N N . LEU A 1 104 ? -9.974 -3.536 19.644 1.00 92.00 104 LEU A N 1
ATOM 790 C CA . LEU A 1 104 ? -10.414 -2.390 20.455 1.00 92.00 104 LEU A CA 1
ATOM 791 C C . LEU A 1 104 ? -9.952 -2.492 21.918 1.00 92.00 104 LEU A C 1
ATOM 793 O O . LEU A 1 104 ? -9.762 -1.476 22.580 1.00 92.00 104 LEU A O 1
ATOM 797 N N . TYR A 1 105 ? -9.757 -3.717 22.409 1.00 90.81 105 TYR A N 1
ATOM 798 C CA . TYR A 1 105 ? -9.363 -4.005 23.791 1.00 90.81 105 TYR A CA 1
ATOM 799 C C . TYR A 1 105 ? -7.887 -4.330 23.958 1.00 90.81 105 TYR A C 1
ATOM 801 O O . TYR A 1 105 ? -7.371 -4.224 25.071 1.00 90.81 105 TYR A O 1
ATOM 809 N N . ALA A 1 106 ? -7.209 -4.735 22.883 1.00 81.81 106 ALA A N 1
ATOM 810 C CA . ALA A 1 106 ? -5.782 -4.991 22.917 1.00 81.81 106 ALA A CA 1
ATOM 811 C C . ALA A 1 106 ? -5.069 -3.753 23.471 1.00 81.81 106 ALA A C 1
ATOM 813 O O . ALA A 1 106 ? -5.286 -2.638 22.980 1.00 81.81 106 ALA A O 1
ATOM 814 N N . GLY A 1 107 ? -4.230 -3.965 24.492 1.00 68.06 107 GLY A N 1
ATOM 815 C CA . GLY A 1 107 ? -3.411 -2.907 25.072 1.00 68.06 107 GLY A CA 1
ATOM 816 C C . GLY A 1 107 ? -2.652 -2.159 23.981 1.00 68.06 107 GLY A C 1
ATOM 817 O O . GLY A 1 107 ? -2.450 -2.693 22.882 1.00 68.06 107 GLY A O 1
ATOM 818 N N . LYS A 1 108 ? -2.237 -0.914 24.268 1.00 47.22 108 LYS A N 1
ATOM 819 C CA . LYS A 1 108 ? -1.312 -0.201 23.379 1.00 47.22 108 LYS A CA 1
ATOM 820 C C . LYS A 1 108 ? -0.220 -1.206 23.004 1.00 47.22 108 LYS A C 1
ATOM 822 O O . LYS A 1 108 ? 0.402 -1.738 23.928 1.00 47.22 108 LYS A O 1
ATOM 827 N N . PRO A 1 109 ? -0.012 -1.516 21.709 1.00 41.84 109 PRO A N 1
ATOM 828 C CA . PRO A 1 109 ? 1.192 -2.232 21.328 1.00 41.84 109 PRO A CA 1
ATOM 829 C C . PRO A 1 109 ? 2.331 -1.491 22.023 1.00 41.84 109 PRO A C 1
ATOM 831 O O . PRO A 1 109 ? 2.328 -0.253 21.981 1.00 41.84 109 PRO A O 1
ATOM 834 N N . ALA A 1 110 ? 3.207 -2.208 22.740 1.00 29.52 110 ALA A N 1
ATOM 835 C CA . ALA A 1 110 ? 4.390 -1.607 23.354 1.00 29.52 110 ALA A CA 1
ATOM 836 C C . ALA A 1 110 ? 4.954 -0.613 22.345 1.00 29.52 110 ALA A C 1
ATOM 838 O O . ALA A 1 110 ? 5.125 -1.030 21.200 1.00 29.52 110 ALA A O 1
ATOM 839 N N . MET A 1 111 ? 5.062 0.672 22.730 1.00 31.84 111 MET A N 1
ATOM 840 C CA . MET A 1 111 ? 5.271 1.799 21.814 1.00 31.84 111 MET A CA 1
ATOM 841 C C . MET A 1 111 ? 6.068 1.355 20.592 1.00 31.84 111 MET A C 1
ATOM 843 O O . MET A 1 111 ? 7.294 1.277 20.629 1.00 31.84 111 MET A O 1
ATOM 847 N N . ILE A 1 112 ? 5.368 1.091 19.490 1.00 34.31 112 ILE A N 1
ATOM 848 C CA . ILE A 1 112 ? 5.989 1.277 18.198 1.00 34.31 112 ILE A CA 1
ATOM 849 C C . ILE A 1 112 ? 6.074 2.788 18.149 1.00 34.31 112 ILE A C 1
ATOM 851 O O . ILE A 1 112 ? 5.062 3.467 17.974 1.00 34.31 112 ILE A O 1
ATOM 855 N N . SER A 1 113 ? 7.253 3.277 18.523 1.00 28.81 113 SER A N 1
ATOM 856 C CA . SER A 1 113 ? 7.623 4.676 18.554 1.00 28.81 113 SER A CA 1
ATOM 857 C C . SER A 1 113 ? 7.036 5.392 17.337 1.00 28.81 113 SER A C 1
ATOM 859 O O . SER A 1 113 ? 6.822 4.808 16.280 1.00 28.81 113 SER A O 1
ATOM 861 N N . ILE A 1 114 ? 6.833 6.695 17.450 1.00 36.16 114 ILE A N 1
ATOM 862 C CA . ILE A 1 114 ? 6.628 7.574 16.290 1.00 36.16 114 ILE A CA 1
ATOM 863 C C . ILE A 1 114 ? 7.802 7.427 15.285 1.00 36.16 114 ILE A C 1
ATOM 865 O O . ILE A 1 114 ? 7.669 7.782 14.121 1.00 36.16 114 ILE A O 1
ATOM 869 N N . ASN A 1 115 ? 8.895 6.778 15.719 1.00 36.41 115 ASN A N 1
ATOM 870 C CA . ASN A 1 115 ? 9.832 5.992 14.918 1.00 36.41 115 ASN A CA 1
ATOM 871 C C . ASN A 1 115 ? 9.417 4.508 14.832 1.00 36.41 115 ASN A C 1
ATOM 873 O O . ASN A 1 115 ? 10.085 3.634 15.394 1.00 36.41 115 ASN A O 1
ATOM 877 N N . ARG A 1 116 ? 8.350 4.167 14.103 1.00 33.69 116 ARG A N 1
ATOM 878 C CA . ARG A 1 116 ? 8.296 2.821 13.523 1.00 33.69 116 ARG A CA 1
ATOM 879 C C . ARG A 1 116 ? 9.522 2.824 12.610 1.00 33.69 116 ARG A C 1
ATOM 881 O O . ARG A 1 116 ? 9.572 3.732 11.774 1.00 33.69 116 ARG A O 1
ATOM 888 N N . PRO A 1 117 ? 10.519 1.920 12.742 1.00 34.88 117 PRO A N 1
ATOM 889 C CA . PRO A 1 117 ? 11.413 1.736 11.609 1.00 34.88 117 PRO A CA 1
ATOM 890 C C . PRO A 1 117 ? 10.456 1.518 10.438 1.00 34.88 117 PRO A C 1
ATOM 892 O O . PRO A 1 117 ? 9.501 0.749 10.636 1.00 34.88 117 PRO A O 1
ATOM 895 N N . PRO A 1 118 ? 10.565 2.294 9.339 1.00 40.38 118 PRO A N 1
ATOM 896 C CA . PRO A 1 118 ? 9.614 2.203 8.236 1.00 40.38 118 PRO A CA 1
ATOM 897 C C . PRO A 1 118 ? 9.355 0.722 8.025 1.00 40.38 118 PRO A C 1
ATOM 899 O O . PRO A 1 118 ? 10.329 -0.034 8.075 1.00 40.38 118 PRO A O 1
ATOM 902 N N . VAL A 1 119 ? 8.079 0.288 7.950 1.00 44.66 119 VAL A N 1
ATOM 903 C CA . VAL A 1 119 ? 7.777 -1.106 7.564 1.00 44.66 119 VAL A CA 1
ATOM 904 C C . VAL A 1 119 ? 8.751 -1.381 6.455 1.00 44.66 119 VAL A C 1
ATOM 906 O O . VAL A 1 119 ? 8.662 -0.632 5.478 1.00 44.66 119 VAL A O 1
ATOM 909 N N . ALA A 1 120 ? 9.707 -2.292 6.711 1.00 52.66 120 ALA A N 1
ATOM 910 C CA . ALA A 1 120 ? 10.935 -2.364 5.935 1.00 52.66 120 ALA A CA 1
ATOM 911 C C . ALA A 1 120 ? 10.503 -2.204 4.490 1.00 52.66 120 ALA A C 1
ATOM 913 O O . ALA A 1 120 ? 9.569 -2.908 4.061 1.00 52.66 120 ALA A O 1
ATOM 914 N N . ASP A 1 121 ? 11.011 -1.148 3.845 1.00 67.69 121 ASP A N 1
ATOM 915 C CA . ASP A 1 121 ? 10.551 -0.799 2.512 1.00 67.69 121 ASP A CA 1
ATOM 916 C C . ASP A 1 121 ? 10.599 -2.068 1.655 1.00 67.69 121 ASP A C 1
ATOM 918 O O . ASP A 1 121 ? 11.330 -2.995 2.000 1.00 67.69 121 ASP A O 1
ATOM 922 N N . LEU A 1 122 ? 9.790 -2.199 0.604 1.00 82.19 122 LEU A N 1
ATOM 923 C CA . LEU A 1 122 ? 9.526 -3.503 -0.029 1.00 82.19 122 LEU A CA 1
ATOM 924 C C . LEU A 1 122 ? 10.794 -4.349 -0.299 1.00 82.19 122 LEU A C 1
ATOM 926 O O . LEU A 1 122 ? 10.722 -5.578 -0.285 1.00 82.19 122 LEU A O 1
ATOM 930 N N . PHE A 1 123 ? 11.932 -3.683 -0.510 1.00 87.69 123 PHE A N 1
ATOM 931 C CA . PHE A 1 123 ? 13.243 -4.267 -0.767 1.00 87.69 123 PHE A CA 1
ATOM 932 C C . PHE A 1 123 ? 14.286 -4.055 0.346 1.00 87.69 123 PHE A C 1
ATOM 934 O O . PHE A 1 123 ? 15.404 -4.533 0.210 1.00 87.69 123 PHE A O 1
ATOM 941 N N . GLU A 1 124 ? 13.977 -3.359 1.439 1.00 82.25 124 GLU A N 1
ATOM 942 C CA . GLU A 1 124 ? 14.935 -2.898 2.455 1.00 82.25 124 GLU A CA 1
ATOM 943 C C . GLU A 1 124 ? 15.750 -4.036 3.081 1.00 82.25 124 GLU A C 1
ATOM 945 O O . GLU A 1 124 ? 16.964 -3.904 3.241 1.00 82.25 124 GLU A O 1
ATOM 950 N N . SER A 1 125 ? 15.125 -5.184 3.349 1.00 83.38 125 SER A N 1
ATOM 951 C CA . SER A 1 125 ? 15.806 -6.374 3.876 1.00 83.38 125 SER A CA 1
ATOM 952 C C . SER A 1 125 ? 16.546 -7.197 2.816 1.00 83.38 125 SER A C 1
ATOM 954 O O . SER A 1 125 ? 17.265 -8.128 3.172 1.00 83.38 125 SER A O 1
ATOM 956 N N . ALA A 1 126 ? 16.384 -6.890 1.526 1.00 88.44 126 ALA A N 1
ATOM 957 C CA . ALA A 1 126 ? 17.037 -7.623 0.451 1.00 88.44 126 ALA A CA 1
ATOM 958 C C . ALA A 1 126 ? 18.526 -7.249 0.341 1.00 88.44 126 ALA A C 1
ATOM 960 O O . ALA A 1 126 ? 18.901 -6.066 0.383 1.00 88.44 126 ALA A O 1
ATOM 961 N N . SER A 1 127 ? 19.369 -8.272 0.180 1.00 90.69 127 SER A N 1
ATOM 962 C CA . SER A 1 127 ? 20.794 -8.129 -0.127 1.00 90.69 127 SER A CA 1
ATOM 963 C C . SER A 1 127 ? 20.976 -7.510 -1.511 1.00 90.69 127 SER A C 1
ATOM 965 O O . SER A 1 127 ? 20.286 -7.894 -2.451 1.00 90.69 127 SER A O 1
ATOM 967 N N . ALA A 1 128 ? 21.898 -6.553 -1.632 1.00 93.38 128 ALA A N 1
ATOM 968 C CA . ALA A 1 128 ? 22.212 -5.923 -2.911 1.00 93.38 128 ALA A CA 1
ATOM 969 C C . ALA A 1 128 ? 22.898 -6.908 -3.872 1.00 93.38 128 ALA A C 1
ATOM 971 O O . ALA A 1 128 ? 23.643 -7.787 -3.436 1.00 93.38 128 ALA A O 1
ATOM 972 N N . GLY A 1 129 ? 22.687 -6.704 -5.171 1.00 94.81 129 GLY A N 1
ATOM 973 C CA . GLY A 1 129 ? 23.311 -7.478 -6.240 1.00 94.81 129 GLY A CA 1
ATOM 974 C C . GLY A 1 129 ? 22.320 -8.267 -7.102 1.00 94.81 129 GLY A C 1
ATOM 975 O O . GLY A 1 129 ? 21.102 -8.169 -6.910 1.00 94.81 129 GLY A O 1
ATOM 976 N N . PRO A 1 130 ? 22.833 -9.013 -8.097 1.00 97.06 130 PRO A N 1
ATOM 977 C CA . PRO A 1 130 ? 22.015 -9.777 -9.032 1.00 97.06 130 PRO A CA 1
ATOM 978 C C . PRO A 1 130 ? 21.144 -10.815 -8.327 1.00 97.06 130 PRO A C 1
ATOM 980 O O . PRO A 1 130 ? 21.575 -11.445 -7.362 1.00 97.06 130 PRO A O 1
ATOM 983 N N . PHE A 1 131 ? 19.937 -11.039 -8.844 1.00 97.69 131 PHE A N 1
ATOM 984 C CA . PHE A 1 131 ? 19.063 -12.104 -8.358 1.00 97.69 131 PHE A CA 1
ATOM 985 C C . PHE A 1 131 ? 18.316 -12.771 -9.513 1.00 97.69 131 PHE A C 1
ATOM 987 O O . PHE A 1 131 ? 17.9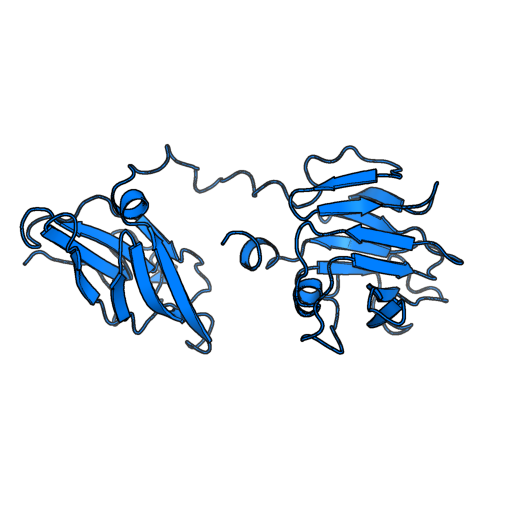43 -12.120 -10.486 1.00 97.69 131 PHE A O 1
ATOM 994 N N . THR A 1 132 ? 18.036 -14.065 -9.364 1.00 97.75 132 THR A N 1
ATOM 995 C CA . THR A 1 132 ? 17.066 -14.796 -10.200 1.00 97.75 132 THR A CA 1
ATOM 996 C C . THR A 1 132 ? 15.737 -15.000 -9.486 1.00 97.75 132 THR A C 1
ATOM 998 O O . THR A 1 132 ? 14.691 -15.129 -10.124 1.00 97.75 132 THR A O 1
ATOM 1001 N N . ARG A 1 133 ? 15.763 -14.974 -8.148 1.00 97.50 133 ARG A N 1
ATOM 1002 C CA . ARG A 1 133 ? 14.598 -15.058 -7.272 1.00 97.50 133 ARG A CA 1
ATOM 1003 C C . ARG A 1 133 ? 14.787 -14.166 -6.046 1.00 97.50 133 ARG A C 1
ATOM 1005 O O . ARG A 1 133 ? 15.806 -14.257 -5.371 1.00 97.50 133 ARG A O 1
ATOM 1012 N N . LEU A 1 134 ? 13.783 -13.351 -5.743 1.00 96.69 134 LEU A N 1
ATOM 1013 C CA . LEU A 1 134 ? 13.720 -12.513 -4.550 1.00 96.69 134 LEU A CA 1
ATOM 1014 C C . LEU A 1 134 ? 12.312 -12.572 -3.959 1.00 96.69 134 LEU A C 1
ATOM 1016 O O . LEU A 1 134 ? 11.333 -12.250 -4.630 1.00 96.69 134 LEU A O 1
ATOM 1020 N N . GLU A 1 135 ? 12.203 -12.958 -2.695 1.00 94.81 135 GLU A N 1
ATOM 1021 C CA . GLU A 1 135 ? 10.926 -12.983 -1.984 1.00 94.81 135 GLU A CA 1
ATOM 1022 C C . GLU A 1 135 ? 10.729 -11.684 -1.210 1.00 94.81 135 GLU A C 1
ATOM 1024 O O . GLU A 1 135 ? 11.622 -11.217 -0.503 1.00 94.81 135 GLU A O 1
ATOM 1029 N N . THR A 1 136 ? 9.549 -11.086 -1.350 1.00 91.06 136 THR A N 1
ATOM 1030 C CA . THR A 1 136 ? 9.151 -9.917 -0.571 1.00 91.06 136 THR A CA 1
ATOM 1031 C C . THR A 1 136 ? 7.754 -10.119 -0.008 1.00 91.06 136 THR A C 1
ATOM 1033 O O . THR A 1 136 ? 7.012 -11.010 -0.417 1.00 91.06 136 THR A O 1
ATOM 1036 N N . ARG A 1 137 ? 7.342 -9.229 0.899 1.00 86.88 137 ARG A N 1
ATOM 1037 C CA . ARG A 1 137 ? 5.979 -9.235 1.455 1.00 86.88 137 ARG A CA 1
ATOM 1038 C C . ARG A 1 137 ? 4.864 -9.079 0.411 1.00 86.88 137 ARG A C 1
ATOM 1040 O O . ARG A 1 137 ? 3.706 -9.288 0.741 1.00 86.88 137 ARG A O 1
ATOM 1047 N N . LEU A 1 138 ? 5.189 -8.668 -0.817 1.00 87.12 138 LEU A N 1
ATOM 1048 C CA . LEU A 1 138 ? 4.219 -8.538 -1.906 1.00 87.12 138 LEU A CA 1
ATOM 1049 C C . LEU A 1 138 ? 4.087 -9.825 -2.733 1.00 87.12 138 LEU A C 1
ATOM 1051 O O . LEU A 1 138 ? 3.045 -10.066 -3.336 1.00 87.12 138 LEU A O 1
ATOM 1055 N N . GLY A 1 139 ? 5.140 -10.637 -2.786 1.00 92.50 139 GLY A N 1
ATOM 1056 C CA . GLY A 1 139 ? 5.209 -11.814 -3.635 1.00 92.50 139 GLY A CA 1
ATOM 1057 C C . GLY A 1 139 ? 6.640 -12.146 -4.036 1.00 92.50 139 GLY A C 1
ATOM 1058 O O . GLY A 1 139 ? 7.611 -11.650 -3.464 1.00 92.50 139 GLY A O 1
ATOM 1059 N N . VAL A 1 140 ? 6.762 -12.995 -5.048 1.00 97.44 140 VAL A N 1
ATOM 1060 C CA . VAL A 1 140 ? 8.047 -13.471 -5.556 1.00 97.44 140 VAL A CA 1
ATOM 1061 C C . VAL A 1 140 ? 8.420 -12.690 -6.806 1.00 97.44 140 VAL A C 1
ATOM 1063 O O . VAL A 1 140 ? 7.679 -12.685 -7.788 1.00 97.44 140 VAL A O 1
ATOM 1066 N N . TRP A 1 141 ? 9.595 -12.079 -6.790 1.00 97.81 141 TRP A N 1
ATOM 1067 C CA . TRP A 1 141 ? 10.222 -11.463 -7.949 1.00 97.81 141 TRP A CA 1
ATOM 1068 C C . TRP A 1 141 ? 11.158 -12.474 -8.607 1.00 97.81 141 TRP A C 1
ATOM 1070 O O . TRP A 1 141 ? 12.033 -13.032 -7.949 1.00 97.81 141 TRP A O 1
ATOM 1080 N N . GLY A 1 142 ? 10.966 -12.722 -9.898 1.00 97.88 142 GLY A N 1
ATOM 1081 C CA . GLY A 1 142 ? 11.790 -13.609 -10.712 1.00 97.88 142 GLY A CA 1
ATOM 1082 C C . GLY A 1 142 ? 12.438 -12.859 -11.867 1.00 97.88 142 GLY A C 1
ATOM 1083 O O . GLY A 1 142 ? 11.808 -11.993 -12.477 1.00 97.88 142 GLY A O 1
ATOM 1084 N N . ALA A 1 143 ? 13.683 -13.193 -12.181 1.00 97.81 143 ALA A N 1
ATOM 1085 C CA . ALA A 1 143 ? 14.429 -12.601 -13.284 1.00 97.81 143 ALA A CA 1
ATOM 1086 C C . ALA A 1 143 ? 15.374 -13.645 -13.901 1.00 97.81 143 ALA A C 1
ATOM 1088 O O . ALA A 1 143 ? 15.790 -14.584 -13.224 1.00 97.81 143 ALA A O 1
ATOM 1089 N N . GLY A 1 144 ? 15.697 -13.499 -15.188 1.00 96.06 144 GLY A N 1
ATOM 1090 C CA . GLY A 1 144 ? 16.777 -14.275 -15.805 1.00 96.06 144 GLY A CA 1
ATOM 1091 C C . GLY A 1 144 ? 18.151 -13.789 -15.336 1.00 96.06 144 GLY A C 1
ATOM 1092 O O . GLY A 1 144 ? 18.275 -12.678 -14.812 1.00 96.06 144 GLY A O 1
ATOM 1093 N N . ASP A 1 145 ? 19.195 -14.585 -15.560 1.00 95.44 145 ASP A N 1
ATOM 1094 C CA . ASP A 1 145 ? 20.561 -14.205 -15.190 1.00 95.44 145 ASP A CA 1
ATOM 1095 C C . ASP A 1 145 ? 20.970 -12.873 -15.837 1.00 95.44 145 ASP A C 1
ATOM 1097 O O . ASP A 1 145 ? 20.894 -12.675 -17.055 1.00 95.44 145 ASP A O 1
ATOM 1101 N N . GLY A 1 146 ? 21.372 -11.920 -14.992 1.00 93.25 146 GLY A N 1
ATOM 1102 C CA . GLY A 1 146 ? 21.743 -10.569 -15.415 1.00 93.25 146 GLY A CA 1
ATOM 1103 C C . GLY A 1 146 ? 20.571 -9.693 -15.875 1.00 93.25 146 GLY A C 1
ATOM 1104 O O . GLY A 1 146 ? 20.808 -8.632 -16.446 1.00 93.25 146 GLY A O 1
ATOM 1105 N N . HIS A 1 147 ? 19.314 -10.096 -15.656 1.00 96.94 147 HIS A N 1
ATOM 1106 C CA . HIS A 1 147 ? 18.151 -9.263 -15.990 1.00 96.94 147 HIS A CA 1
ATOM 1107 C C . HIS A 1 147 ? 17.912 -8.194 -14.933 1.00 96.94 147 HIS A C 1
ATOM 1109 O O . HIS A 1 147 ? 17.460 -7.100 -15.265 1.00 96.94 147 HIS A O 1
ATOM 1115 N N . ALA A 1 148 ? 18.201 -8.495 -13.668 1.00 97.19 148 ALA A N 1
ATOM 1116 C CA . ALA A 1 148 ? 17.963 -7.561 -12.587 1.00 97.19 148 ALA A CA 1
ATOM 1117 C C . ALA A 1 148 ? 18.875 -7.759 -11.387 1.00 97.19 148 ALA A C 1
ATOM 1119 O O . ALA A 1 148 ? 19.454 -8.821 -11.165 1.00 97.19 148 ALA A O 1
ATOM 1120 N N . GLU A 1 149 ? 18.961 -6.694 -10.605 1.00 96.12 149 GLU A N 1
ATOM 1121 C CA . GLU A 1 149 ? 19.661 -6.657 -9.334 1.00 96.12 149 GLU A CA 1
ATOM 1122 C C . GLU A 1 149 ? 18.846 -5.881 -8.299 1.00 96.12 149 GLU A C 1
ATOM 1124 O O . GLU A 1 149 ? 18.071 -4.979 -8.633 1.00 96.12 149 GLU A O 1
ATOM 1129 N N . VAL A 1 150 ? 19.034 -6.220 -7.028 1.00 96.62 150 VAL A N 1
ATOM 1130 C CA . VAL A 1 150 ? 18.650 -5.344 -5.925 1.00 96.62 150 VAL A CA 1
ATOM 1131 C C . VAL A 1 150 ? 19.676 -4.222 -5.872 1.00 96.62 150 VAL A C 1
ATOM 1133 O O . VAL A 1 150 ? 20.870 -4.470 -5.694 1.00 96.62 150 VAL A O 1
ATOM 1136 N N . TYR A 1 151 ? 19.213 -2.987 -6.029 1.00 89.50 151 TYR A N 1
ATOM 1137 C CA . TYR A 1 151 ? 20.073 -1.817 -6.152 1.00 89.50 151 TYR A CA 1
ATOM 1138 C C . TYR A 1 151 ? 19.715 -0.768 -5.103 1.00 89.50 151 TYR A C 1
ATOM 1140 O O . TYR A 1 151 ? 18.554 -0.373 -4.972 1.00 89.50 151 TYR A O 1
ATOM 1148 N N . SER A 1 152 ? 20.729 -0.309 -4.372 1.00 85.88 152 SER A N 1
ATOM 1149 C CA . SER A 1 152 ? 20.629 0.798 -3.420 1.00 85.88 152 SER A CA 1
ATOM 1150 C C . SER A 1 152 ? 21.251 2.046 -4.026 1.00 85.88 152 SER A C 1
ATOM 1152 O O . SER A 1 152 ? 22.344 1.994 -4.587 1.00 85.88 152 SER A O 1
ATOM 1154 N N . TYR A 1 153 ? 20.578 3.178 -3.875 1.00 77.62 153 TYR A N 1
ATOM 1155 C CA . TYR A 1 153 ? 21.034 4.470 -4.370 1.00 77.62 153 TYR A CA 1
ATOM 1156 C C . TYR A 1 153 ? 20.566 5.597 -3.447 1.00 77.62 153 TYR A C 1
ATOM 1158 O O . TYR A 1 153 ? 19.867 5.361 -2.465 1.00 77.62 153 TYR A O 1
ATOM 1166 N N . ALA A 1 154 ? 20.939 6.843 -3.751 1.00 69.69 154 ALA A N 1
ATOM 1167 C CA . ALA A 1 154 ? 20.707 7.987 -2.863 1.00 69.69 154 ALA A CA 1
ATOM 1168 C C . ALA A 1 154 ? 19.232 8.217 -2.463 1.00 69.69 154 ALA A C 1
ATOM 1170 O O . ALA A 1 154 ? 18.977 8.851 -1.444 1.00 69.69 154 ALA A O 1
ATOM 1171 N N . ARG A 1 155 ? 18.263 7.729 -3.254 1.00 71.00 155 ARG A N 1
ATOM 1172 C CA . ARG A 1 155 ? 16.818 7.896 -3.006 1.00 71.00 155 ARG A CA 1
ATOM 1173 C C . ARG A 1 155 ? 16.132 6.655 -2.423 1.00 71.00 155 ARG A C 1
ATOM 1175 O O . ARG A 1 155 ? 14.931 6.713 -2.180 1.00 71.00 155 ARG A O 1
ATOM 1182 N N . GLY A 1 156 ? 16.855 5.557 -2.201 1.00 79.69 156 GLY A N 1
ATOM 1183 C CA . GLY A 1 156 ? 16.299 4.355 -1.578 1.00 79.69 156 GLY A CA 1
ATOM 1184 C C . GLY A 1 156 ? 16.849 3.059 -2.157 1.00 79.69 156 GLY A C 1
ATOM 1185 O O . GLY A 1 156 ? 17.966 3.006 -2.674 1.00 79.69 156 GLY A O 1
ATOM 1186 N N . LYS A 1 157 ? 16.046 2.000 -2.068 1.00 87.50 157 LYS A N 1
ATOM 1187 C CA . LYS A 1 157 ? 16.388 0.665 -2.554 1.00 87.50 157 LYS A CA 1
ATOM 1188 C C . LYS A 1 157 ? 15.270 0.128 -3.441 1.00 87.50 157 LYS A C 1
ATOM 1190 O O . LYS A 1 157 ? 14.090 0.318 -3.156 1.00 87.50 157 LYS A O 1
ATOM 1195 N N . GLY A 1 158 ? 15.641 -0.532 -4.531 1.00 92.69 158 GLY A N 1
ATOM 1196 C CA . GLY A 1 158 ? 14.699 -1.012 -5.534 1.00 92.69 158 GLY A CA 1
ATOM 1197 C C . GLY A 1 158 ? 15.215 -2.208 -6.316 1.00 92.69 158 GLY A C 1
ATOM 1198 O O . GLY A 1 158 ? 16.330 -2.685 -6.101 1.00 92.69 158 GLY A O 1
ATOM 1199 N N . ILE A 1 159 ? 14.401 -2.662 -7.264 1.00 96.25 159 ILE A N 1
ATOM 1200 C CA . ILE A 1 159 ? 14.831 -3.623 -8.280 1.00 96.25 159 ILE A CA 1
ATOM 1201 C C . ILE A 1 159 ? 15.273 -2.838 -9.502 1.00 96.25 159 ILE A C 1
ATOM 1203 O O . ILE A 1 159 ? 14.450 -2.219 -10.180 1.00 96.25 159 ILE A O 1
ATOM 1207 N N . ARG A 1 160 ? 16.568 -2.872 -9.805 1.00 95.06 160 ARG A N 1
ATOM 1208 C CA . ARG A 1 160 ? 17.073 -2.358 -11.072 1.00 95.06 160 ARG A CA 1
ATOM 1209 C C . ARG A 1 160 ? 16.890 -3.428 -12.136 1.00 95.06 160 ARG A C 1
ATOM 1211 O O . ARG A 1 160 ? 17.539 -4.468 -12.097 1.00 95.06 160 ARG A O 1
ATOM 1218 N N . LEU A 1 161 ? 16.020 -3.139 -13.092 1.00 95.25 161 LEU A N 1
ATOM 1219 C CA . LEU A 1 161 ? 15.872 -3.899 -14.322 1.00 95.25 161 LEU A CA 1
ATOM 1220 C C . LEU A 1 161 ? 16.946 -3.420 -15.299 1.00 95.25 161 LEU A C 1
ATOM 1222 O O . LEU A 1 161 ? 16.939 -2.254 -15.704 1.00 95.25 161 LEU A O 1
ATOM 1226 N N . GLN A 1 162 ? 17.867 -4.309 -15.667 1.00 92.06 162 GLN A N 1
ATOM 1227 C CA . GLN A 1 162 ? 18.815 -4.046 -16.745 1.00 92.06 162 GLN A CA 1
ATOM 1228 C C . GLN A 1 162 ? 18.023 -3.871 -18.037 1.00 92.06 162 GLN A C 1
ATOM 1230 O O . GLN A 1 162 ? 17.050 -4.589 -18.267 1.00 92.06 162 GLN A O 1
ATOM 1235 N N . GLY A 1 163 ? 18.393 -2.896 -18.860 1.00 83.62 163 GLY A N 1
ATOM 1236 C CA . GLY A 1 163 ? 17.734 -2.735 -20.148 1.00 83.62 163 GLY A CA 1
ATOM 1237 C C . GLY A 1 163 ? 18.497 -3.401 -21.287 1.00 83.62 163 GLY A C 1
ATOM 1238 O O . GLY A 1 163 ? 19.522 -4.054 -21.084 1.00 83.62 163 GLY A O 1
ATOM 1239 N N . GLY A 1 164 ? 17.939 -3.287 -22.486 1.00 82.25 164 GLY A N 1
ATOM 1240 C CA . GLY A 1 164 ? 18.359 -4.031 -23.670 1.00 82.25 164 GLY A CA 1
ATOM 1241 C C . GLY A 1 164 ? 17.236 -4.939 -24.168 1.00 82.25 164 GLY A C 1
ATOM 1242 O O . GLY A 1 164 ? 16.067 -4.738 -23.836 1.00 82.25 164 GLY A O 1
ATOM 1243 N N . THR A 1 165 ? 17.578 -5.929 -24.985 1.00 82.38 165 THR A N 1
ATOM 1244 C CA . THR A 1 165 ? 16.595 -6.841 -25.586 1.00 82.38 165 THR A CA 1
ATOM 1245 C C . THR A 1 165 ? 16.175 -7.926 -24.592 1.00 82.38 165 THR A C 1
ATOM 1247 O O . THR A 1 165 ? 17.024 -8.536 -23.945 1.00 82.38 165 THR A O 1
ATOM 1250 N N . ASP A 1 166 ? 14.865 -8.148 -24.456 1.00 83.25 166 ASP A N 1
ATOM 1251 C CA . ASP A 1 166 ? 14.236 -9.241 -23.690 1.00 83.25 166 ASP A CA 1
ATOM 1252 C C . ASP A 1 166 ? 14.600 -9.357 -22.197 1.00 83.25 166 ASP A C 1
ATOM 1254 O O . ASP A 1 166 ? 14.313 -10.362 -21.537 1.00 83.25 166 ASP A O 1
ATOM 1258 N N . ARG A 1 167 ? 15.152 -8.290 -21.609 1.00 92.31 167 ARG A N 1
ATOM 1259 C CA . ARG A 1 167 ? 15.383 -8.214 -20.164 1.00 92.31 167 ARG A CA 1
ATOM 1260 C C . ARG A 1 167 ? 14.069 -7.975 -19.434 1.00 92.31 167 ARG A C 1
ATOM 1262 O O . ARG A 1 167 ? 13.309 -7.050 -19.734 1.00 92.31 167 ARG A O 1
ATOM 1269 N N . THR A 1 168 ? 13.800 -8.850 -18.475 1.00 96.06 168 THR A N 1
ATOM 1270 C CA . THR A 1 168 ? 12.511 -8.947 -17.791 1.00 96.06 168 THR A CA 1
ATOM 1271 C C . THR A 1 168 ? 12.680 -9.195 -16.303 1.00 96.06 168 THR A C 1
ATOM 1273 O O . THR A 1 168 ? 13.540 -9.968 -15.881 1.00 96.06 168 THR A O 1
ATOM 1276 N N . VAL A 1 169 ? 11.786 -8.593 -15.525 1.00 97.62 169 VAL A N 1
ATOM 1277 C CA . VAL A 1 169 ? 11.515 -8.945 -14.128 1.00 97.62 169 VAL A CA 1
ATOM 1278 C C . VAL A 1 169 ? 10.039 -9.272 -14.012 1.00 97.62 169 VAL A C 1
ATOM 1280 O O . VAL A 1 169 ? 9.204 -8.527 -14.517 1.00 97.62 169 VAL A O 1
ATOM 1283 N N . THR A 1 170 ? 9.705 -10.368 -13.342 1.00 97.94 170 THR A N 1
ATOM 1284 C CA . THR A 1 170 ? 8.321 -10.789 -13.118 1.00 97.94 170 THR A CA 1
ATOM 1285 C C . THR A 1 170 ? 8.004 -10.779 -11.634 1.00 97.94 170 THR A C 1
ATOM 1287 O O . THR A 1 170 ? 8.701 -11.416 -10.856 1.00 97.94 170 THR A O 1
ATOM 1290 N N . LEU A 1 171 ? 6.932 -10.102 -11.242 1.00 97.38 171 LEU A N 1
ATOM 1291 C CA . LEU A 1 171 ? 6.334 -10.199 -9.918 1.00 97.38 171 LEU A CA 1
ATOM 1292 C C . LEU A 1 171 ? 5.191 -11.216 -9.962 1.00 97.38 171 LEU A C 1
ATOM 1294 O O . LEU A 1 171 ? 4.240 -11.038 -10.721 1.00 97.38 171 LEU A O 1
ATOM 1298 N N . THR A 1 172 ? 5.273 -12.252 -9.129 1.00 97.69 172 THR A N 1
ATOM 1299 C CA . THR A 1 172 ? 4.203 -13.226 -8.886 1.00 97.69 172 THR A CA 1
ATOM 1300 C C . THR A 1 172 ? 3.618 -13.007 -7.494 1.00 97.69 172 THR A C 1
ATOM 1302 O O . THR A 1 172 ? 4.294 -13.210 -6.486 1.00 97.69 172 THR A O 1
ATOM 1305 N N . LEU A 1 173 ? 2.360 -12.587 -7.444 1.00 94.31 173 LEU A N 1
ATOM 1306 C CA . LEU A 1 173 ? 1.589 -12.374 -6.226 1.00 94.31 173 LEU A CA 1
ATOM 1307 C C . LEU A 1 173 ? 0.986 -13.688 -5.713 1.00 94.31 173 LEU A C 1
ATOM 1309 O O . LEU A 1 173 ? 0.602 -14.536 -6.522 1.00 94.31 173 LEU A O 1
ATOM 1313 N N . PRO A 1 174 ? 0.798 -13.829 -4.389 1.00 90.12 174 PRO A N 1
ATOM 1314 C CA . PRO A 1 174 ? 0.093 -14.975 -3.813 1.00 90.12 174 PRO A CA 1
ATOM 1315 C C . PRO A 1 174 ? -1.401 -15.001 -4.179 1.00 90.12 174 PRO A C 1
ATOM 1317 O O . PRO A 1 174 ? -2.007 -16.068 -4.225 1.00 90.12 174 PRO A O 1
ATOM 1320 N N . GLN A 1 175 ? -1.998 -13.840 -4.467 1.00 88.50 175 GLN A N 1
ATOM 1321 C CA . GLN A 1 175 ? -3.382 -13.707 -4.917 1.00 88.50 175 GLN A CA 1
ATOM 1322 C C . GLN A 1 175 ? -3.471 -12.704 -6.068 1.00 88.50 175 GLN A C 1
ATOM 1324 O O . GLN A 1 175 ? -2.749 -11.708 -6.100 1.00 88.50 175 GLN A O 1
ATOM 1329 N N . ALA A 1 176 ? -4.381 -12.949 -7.014 1.00 89.56 176 ALA A N 1
ATOM 1330 C CA . ALA A 1 176 ? -4.615 -12.032 -8.121 1.00 89.56 176 ALA A CA 1
ATOM 1331 C C . ALA A 1 176 ? -5.072 -10.654 -7.620 1.00 89.56 176 ALA A C 1
ATOM 1333 O O . ALA A 1 176 ? -6.046 -10.552 -6.867 1.00 89.56 176 ALA A O 1
ATOM 1334 N N . ALA A 1 177 ? -4.430 -9.597 -8.108 1.00 87.94 177 ALA A N 1
ATOM 1335 C CA . ALA A 1 177 ? -4.730 -8.212 -7.771 1.00 87.94 177 ALA A CA 1
ATOM 1336 C C . ALA A 1 177 ? -5.073 -7.408 -9.028 1.00 87.94 177 ALA A C 1
ATOM 1338 O O . ALA A 1 177 ? -4.668 -7.757 -10.137 1.00 87.94 177 ALA A O 1
ATOM 1339 N N . ALA A 1 178 ? -5.841 -6.332 -8.854 1.00 88.50 178 ALA A N 1
ATOM 1340 C CA . ALA A 1 178 ? -6.147 -5.412 -9.941 1.00 88.50 178 ALA A CA 1
ATOM 1341 C C . ALA A 1 178 ? -4.884 -4.642 -10.352 1.00 88.50 178 ALA A C 1
ATOM 1343 O O . ALA A 1 178 ? -4.161 -4.132 -9.498 1.00 88.50 178 ALA A O 1
ATOM 1344 N N . SER A 1 179 ? -4.648 -4.500 -11.653 1.00 87.56 179 SER A N 1
ATOM 1345 C CA . SER A 1 179 ? -3.506 -3.792 -12.246 1.00 87.56 179 SER A CA 1
ATOM 1346 C C . SER A 1 179 ? -3.363 -2.345 -11.767 1.00 87.56 179 SER A C 1
ATOM 1348 O O . SER A 1 179 ? -2.257 -1.809 -11.789 1.00 87.56 179 SER A O 1
ATOM 1350 N N . GLY A 1 180 ? -4.436 -1.722 -11.260 1.00 85.38 180 GLY A N 1
ATOM 1351 C CA . GLY A 1 180 ? -4.383 -0.438 -10.556 1.00 85.38 180 GLY A CA 1
ATOM 1352 C C . GLY A 1 180 ? -3.360 -0.391 -9.409 1.00 85.38 180 GLY A C 1
ATOM 1353 O O . GLY A 1 180 ? -2.817 0.682 -9.130 1.00 85.38 180 GLY A O 1
ATOM 1354 N N . MET A 1 181 ? -3.002 -1.537 -8.813 1.00 85.62 181 MET A N 1
ATOM 1355 C CA . MET A 1 181 ? -1.941 -1.630 -7.802 1.00 85.62 181 MET A CA 1
ATOM 1356 C C . MET A 1 181 ? -0.571 -1.174 -8.313 1.00 85.62 181 MET A C 1
ATOM 1358 O O . MET A 1 181 ? 0.248 -0.716 -7.522 1.00 85.62 181 MET A O 1
ATOM 1362 N N . LEU A 1 182 ? -0.310 -1.265 -9.625 1.00 88.06 182 LEU A N 1
ATOM 1363 C CA . LEU A 1 182 ? 0.963 -0.847 -10.222 1.00 88.06 182 LEU A CA 1
ATOM 1364 C C . LEU A 1 182 ? 1.218 0.648 -10.021 1.00 88.06 182 LEU A C 1
ATOM 1366 O O . LEU A 1 182 ? 2.360 1.090 -9.974 1.00 88.06 182 LEU A O 1
ATOM 1370 N N . SER A 1 183 ? 0.150 1.422 -9.828 1.00 84.25 183 SER A N 1
ATOM 1371 C CA . SER A 1 183 ? 0.230 2.843 -9.506 1.00 84.25 183 SER A CA 1
ATOM 1372 C C . SER A 1 183 ? 0.837 3.122 -8.120 1.00 84.25 183 SER A C 1
ATOM 1374 O O . SER A 1 183 ? 1.107 4.281 -7.801 1.00 84.25 183 SER A O 1
ATOM 1376 N N . SER A 1 184 ? 1.049 2.079 -7.310 1.00 81.00 184 SER A N 1
ATOM 1377 C CA . SER A 1 184 ? 1.776 2.109 -6.040 1.00 81.00 184 SER A CA 1
ATOM 1378 C C . SER A 1 184 ? 3.281 1.888 -6.202 1.00 81.00 184 SER A C 1
ATOM 1380 O O . SER A 1 184 ? 3.977 1.857 -5.194 1.00 81.00 184 SER A O 1
ATOM 1382 N N . PHE A 1 185 ? 3.792 1.744 -7.427 1.00 87.81 185 PHE A N 1
ATOM 1383 C CA . PHE A 1 185 ? 5.222 1.750 -7.727 1.00 87.81 185 PHE A CA 1
ATOM 1384 C C . PHE A 1 185 ? 5.631 3.042 -8.432 1.00 87.81 185 PHE A C 1
ATOM 1386 O O . PHE A 1 185 ? 4.883 3.607 -9.239 1.00 87.81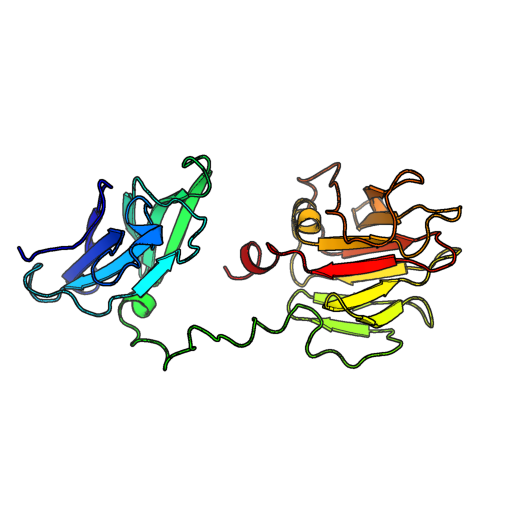 185 PHE A O 1
ATOM 1393 N N . GLY A 1 186 ? 6.850 3.482 -8.134 1.00 88.19 186 GLY A N 1
ATOM 1394 C CA . GLY A 1 186 ? 7.590 4.428 -8.953 1.00 88.19 186 GLY A CA 1
ATOM 1395 C C . GLY A 1 186 ? 8.560 3.685 -9.865 1.00 88.19 186 GLY A C 1
ATOM 1396 O O . GLY A 1 186 ? 9.077 2.628 -9.502 1.00 88.19 186 GLY A O 1
ATOM 1397 N N . VAL A 1 187 ? 8.824 4.245 -11.042 1.00 90.50 187 VAL A N 1
ATOM 1398 C CA . VAL A 1 187 ? 9.937 3.809 -11.885 1.00 90.50 187 VAL A CA 1
ATOM 1399 C C . VAL A 1 187 ? 10.779 5.005 -12.272 1.00 90.50 187 VAL A C 1
ATOM 1401 O O . VAL A 1 187 ? 10.258 6.018 -12.741 1.00 90.50 187 VAL A O 1
ATOM 1404 N N . GLU A 1 188 ? 12.082 4.885 -12.051 1.00 89.06 188 GLU A N 1
ATOM 1405 C CA . GLU A 1 188 ? 13.063 5.889 -12.430 1.00 89.06 188 GLU A CA 1
ATOM 1406 C C . GLU A 1 188 ? 13.899 5.398 -13.614 1.00 89.06 188 GLU A C 1
ATOM 1408 O O . GLU A 1 188 ? 14.537 4.343 -13.565 1.00 89.06 188 GLU A O 1
ATOM 1413 N N . ARG A 1 189 ? 13.915 6.210 -14.673 1.00 88.75 189 ARG A N 1
ATOM 1414 C CA . ARG A 1 189 ? 14.809 6.079 -15.826 1.00 88.75 189 ARG A CA 1
ATOM 1415 C C . ARG A 1 189 ? 16.171 6.691 -15.494 1.00 88.75 189 ARG A C 1
ATOM 1417 O O . ARG A 1 189 ? 16.230 7.827 -15.033 1.00 88.75 189 ARG A O 1
ATOM 1424 N N . PHE A 1 190 ? 17.267 5.993 -15.793 1.00 85.12 190 PHE A N 1
ATOM 1425 C CA . PHE A 1 190 ? 18.620 6.458 -15.436 1.00 85.12 190 PHE A CA 1
ATOM 1426 C C . PHE A 1 190 ? 19.328 7.336 -16.472 1.00 85.12 190 PHE A C 1
ATOM 1428 O O . PHE A 1 190 ? 20.269 8.040 -16.126 1.00 85.12 190 PHE A O 1
ATOM 1435 N N . THR A 1 191 ? 18.900 7.324 -17.732 1.00 81.06 191 THR A N 1
ATOM 1436 C CA . THR A 1 191 ? 19.514 8.136 -18.795 1.00 81.06 191 THR A CA 1
ATOM 1437 C C . THR A 1 191 ? 18.455 8.671 -19.733 1.00 81.06 191 THR A C 1
ATOM 1439 O O . THR A 1 191 ? 17.533 7.936 -20.060 1.00 81.06 191 THR A O 1
ATOM 1442 N N . SER A 1 192 ? 18.587 9.914 -20.197 1.00 85.88 192 SER A N 1
ATOM 1443 C CA . SER A 1 192 ? 17.740 10.487 -21.252 1.00 85.88 192 SER A CA 1
ATOM 1444 C C . SER A 1 192 ? 18.097 9.979 -22.656 1.00 85.88 192 SER A C 1
ATOM 1446 O O . SER A 1 192 ? 17.348 10.235 -23.599 1.00 85.88 192 SER A O 1
ATOM 1448 N N . ALA A 1 193 ? 19.192 9.225 -22.807 1.00 84.00 193 ALA A N 1
ATOM 1449 C CA . ALA A 1 193 ? 19.588 8.633 -24.080 1.00 84.00 193 ALA A CA 1
ATOM 1450 C C . ALA A 1 193 ? 18.537 7.634 -24.596 1.00 84.00 193 ALA A C 1
ATOM 1452 O O . ALA A 1 193 ? 17.909 6.906 -23.819 1.00 84.00 193 ALA A O 1
ATOM 1453 N N . ALA A 1 194 ? 18.348 7.619 -25.914 1.00 87.25 194 ALA A N 1
ATOM 1454 C CA . ALA A 1 194 ? 17.510 6.653 -26.611 1.00 87.25 194 ALA A CA 1
ATOM 1455 C C . ALA A 1 194 ? 18.268 5.329 -26.861 1.00 87.25 194 ALA A C 1
ATOM 1457 O O . ALA A 1 194 ? 19.499 5.345 -26.943 1.00 87.25 194 ALA A O 1
ATOM 1458 N N . PRO A 1 195 ? 17.553 4.202 -27.041 1.00 91.00 195 PRO A N 1
ATOM 1459 C CA . PRO A 1 195 ? 16.103 4.053 -26.894 1.00 91.00 195 PRO A CA 1
ATOM 1460 C C . PRO A 1 195 ? 15.671 3.976 -25.422 1.00 91.00 195 PRO A C 1
ATOM 1462 O O . PRO A 1 195 ? 16.426 3.542 -24.558 1.00 91.00 195 PRO A O 1
ATOM 1465 N N . TYR A 1 196 ? 14.430 4.374 -25.138 1.00 90.38 196 TYR A N 1
ATOM 1466 C CA . TYR A 1 196 ? 13.783 4.100 -23.857 1.00 90.38 196 TYR A CA 1
ATOM 1467 C C . TYR A 1 196 ? 12.323 3.733 -24.066 1.00 90.38 196 TYR A C 1
ATOM 1469 O O . TYR A 1 196 ? 11.538 4.524 -24.589 1.00 90.38 196 TYR A O 1
ATOM 1477 N N . ALA A 1 197 ? 11.972 2.550 -23.590 1.00 91.94 197 ALA A N 1
ATOM 1478 C CA . ALA A 1 197 ? 10.615 2.167 -23.281 1.00 91.94 197 ALA A CA 1
ATOM 1479 C C . ALA A 1 197 ? 10.634 1.314 -22.015 1.00 91.94 197 ALA A C 1
ATOM 1481 O O . ALA A 1 197 ? 11.468 0.414 -21.884 1.00 91.94 197 ALA A O 1
ATOM 1482 N N . LEU A 1 198 ? 9.701 1.586 -21.109 1.00 93.75 198 LEU A N 1
ATOM 1483 C CA . LEU A 1 198 ? 9.352 0.674 -20.031 1.00 93.75 198 LEU A CA 1
ATOM 1484 C C . LEU A 1 198 ? 7.932 0.179 -20.277 1.00 93.75 198 LEU A C 1
ATOM 1486 O O . LEU A 1 198 ? 7.017 0.986 -20.419 1.00 93.75 198 LEU A O 1
ATOM 1490 N N . VAL A 1 199 ? 7.748 -1.134 -20.286 1.00 94.50 199 VAL A N 1
ATOM 1491 C CA . VAL A 1 199 ? 6.441 -1.768 -20.465 1.00 94.50 199 VAL A CA 1
ATOM 1492 C C . VAL A 1 199 ? 6.164 -2.657 -19.264 1.00 94.50 199 VAL A C 1
ATOM 1494 O O . VAL A 1 199 ? 7.033 -3.420 -18.840 1.00 94.50 199 VAL A O 1
ATOM 1497 N N . VAL A 1 200 ? 4.951 -2.565 -18.720 1.00 95.19 200 VAL A N 1
ATOM 1498 C CA . VAL A 1 200 ? 4.448 -3.518 -17.728 1.00 95.19 200 VAL A CA 1
ATOM 1499 C C . VAL A 1 200 ? 3.266 -4.264 -18.314 1.00 95.19 200 VAL A C 1
ATOM 1501 O O . VAL A 1 200 ? 2.304 -3.660 -18.792 1.00 95.19 200 VAL A O 1
ATOM 1504 N N . GLU A 1 201 ? 3.339 -5.582 -18.250 1.00 95.75 201 GLU A N 1
ATOM 1505 C CA . GLU A 1 201 ? 2.342 -6.505 -18.767 1.00 95.75 201 GLU A CA 1
ATOM 1506 C C . GLU A 1 201 ? 1.763 -7.333 -17.632 1.00 95.75 201 GLU A C 1
ATOM 1508 O O . GLU A 1 201 ? 2.428 -7.576 -16.626 1.00 95.75 201 GLU A O 1
ATOM 1513 N N . VAL A 1 202 ? 0.545 -7.820 -17.815 1.00 95.25 202 VAL A N 1
ATOM 1514 C CA . VAL A 1 202 ? -0.031 -8.848 -16.950 1.00 95.25 202 VAL A CA 1
ATOM 1515 C C . VAL A 1 202 ? -0.263 -10.126 -17.732 1.00 95.25 202 VAL A C 1
ATOM 1517 O O . VAL A 1 202 ? -0.553 -10.067 -18.929 1.00 95.25 202 VAL A O 1
ATOM 1520 N N . LEU A 1 203 ? -0.153 -11.270 -17.063 1.00 94.88 203 LEU A N 1
ATOM 1521 C CA . LEU A 1 203 ? -0.502 -12.548 -17.671 1.00 94.88 203 LEU A CA 1
ATOM 1522 C C . LEU A 1 203 ? -2.025 -12.736 -17.633 1.00 94.88 203 LEU A C 1
ATOM 1524 O O . LEU A 1 203 ? -2.612 -12.850 -16.557 1.00 94.88 203 LEU A O 1
ATOM 1528 N N . ALA A 1 204 ? -2.652 -12.745 -18.807 1.00 89.25 204 ALA A N 1
ATOM 1529 C CA . ALA A 1 204 ? -4.048 -13.118 -19.011 1.00 89.25 204 ALA A CA 1
ATOM 1530 C C . ALA A 1 204 ? -4.144 -14.523 -19.633 1.00 89.25 204 ALA A C 1
ATOM 1532 O O . ALA A 1 204 ? -3.133 -15.110 -20.016 1.00 89.25 204 ALA A O 1
ATOM 1533 N N . GLU A 1 205 ? -5.364 -15.045 -19.786 1.00 85.69 205 GLU A N 1
ATOM 1534 C CA . GLU A 1 205 ? -5.620 -16.362 -20.400 1.00 85.69 205 GLU A CA 1
ATOM 1535 C C . GLU A 1 205 ? -5.023 -16.487 -21.808 1.00 85.69 205 GLU A C 1
ATOM 1537 O O . GLU A 1 205 ? -4.495 -17.530 -22.180 1.00 85.69 205 GLU A O 1
ATOM 1542 N N . THR A 1 206 ? -5.053 -15.398 -22.580 1.00 88.25 206 THR A N 1
ATOM 1543 C CA . THR A 1 206 ? -4.545 -15.343 -23.957 1.00 88.25 206 THR A CA 1
ATOM 1544 C C . THR A 1 206 ? -3.071 -14.929 -24.041 1.00 88.25 206 THR A C 1
ATOM 1546 O O . THR A 1 206 ? -2.588 -14.618 -25.128 1.00 88.25 206 THR A O 1
ATOM 1549 N N . GLY A 1 207 ? -2.362 -14.855 -22.909 1.00 93.12 207 GLY A N 1
ATOM 1550 C CA . GLY A 1 207 ? -0.961 -14.440 -22.828 1.00 93.12 207 GLY A CA 1
ATOM 1551 C C . GLY A 1 207 ? -0.745 -13.053 -22.215 1.00 93.12 207 GLY A C 1
ATOM 1552 O O . GLY A 1 207 ? -1.598 -12.504 -21.516 1.00 93.12 207 GLY A O 1
ATOM 1553 N N . TRP A 1 208 ? 0.447 -12.500 -22.436 1.00 95.19 208 TRP A N 1
ATOM 1554 C CA . TRP A 1 208 ? 0.869 -11.227 -21.849 1.00 95.19 208 TRP A CA 1
ATOM 1555 C C . TRP A 1 208 ? 0.179 -10.038 -22.514 1.00 95.19 208 TRP A C 1
ATOM 1557 O O . TRP A 1 208 ? 0.166 -9.923 -23.737 1.00 95.19 208 TRP A O 1
ATOM 1567 N N . GLN A 1 209 ? -0.374 -9.139 -21.701 1.00 93.69 209 GLN A N 1
ATOM 1568 C CA . GLN A 1 209 ? -1.068 -7.943 -22.177 1.00 93.69 209 GLN A CA 1
ATOM 1569 C C . GLN A 1 209 ? -0.546 -6.697 -21.472 1.00 93.69 209 GLN A C 1
ATOM 1571 O O . GLN A 1 209 ? -0.501 -6.648 -20.241 1.00 93.69 209 GLN A O 1
ATOM 1576 N N . THR A 1 210 ? -0.179 -5.681 -22.251 1.00 94.00 210 THR A N 1
ATOM 1577 C CA . THR A 1 210 ? 0.330 -4.412 -21.727 1.00 94.00 210 THR A CA 1
ATOM 1578 C C . THR A 1 210 ? -0.726 -3.671 -20.911 1.00 94.00 210 THR A C 1
ATOM 1580 O O . THR A 1 210 ? -1.871 -3.508 -21.332 1.00 94.00 210 THR A O 1
ATOM 1583 N N . VAL A 1 211 ? -0.326 -3.191 -19.734 1.00 93.38 211 VAL A N 1
ATOM 1584 C CA . VAL A 1 211 ? -1.163 -2.389 -18.829 1.00 93.38 211 VAL A CA 1
ATOM 1585 C C . VAL A 1 211 ? -0.521 -1.063 -18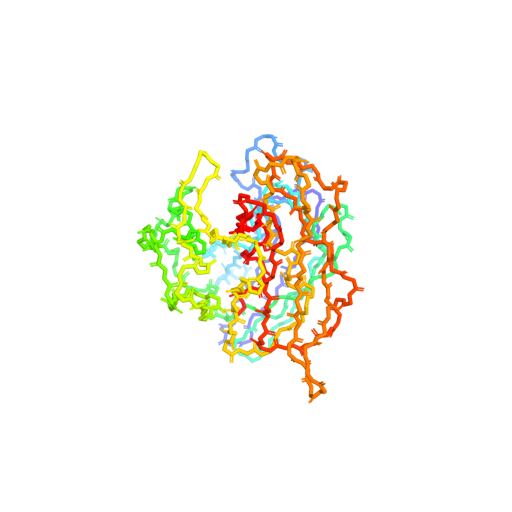.427 1.00 93.38 211 VAL A C 1
ATOM 1587 O O . VAL A 1 211 ? -1.224 -0.192 -17.916 1.00 93.38 211 VAL A O 1
ATOM 1590 N N . CYS A 1 212 ? 0.783 -0.888 -18.638 1.00 91.00 212 CYS A N 1
ATOM 1591 C CA . CYS A 1 212 ? 1.489 0.368 -18.408 1.00 91.00 212 CYS A CA 1
ATOM 1592 C C . CYS A 1 212 ? 2.615 0.533 -19.426 1.00 91.00 212 CYS A C 1
ATOM 1594 O O . CYS A 1 212 ? 3.305 -0.437 -19.740 1.00 91.00 212 CYS A O 1
ATOM 1596 N N . GLU A 1 213 ? 2.818 1.764 -19.888 1.00 90.81 213 GLU A N 1
ATOM 1597 C CA . GLU A 1 213 ? 3.910 2.131 -20.782 1.00 90.81 213 GLU A CA 1
ATOM 1598 C C . GLU A 1 213 ? 4.518 3.469 -20.352 1.00 90.81 213 GLU A C 1
ATOM 1600 O O . GLU A 1 213 ? 3.809 4.400 -19.957 1.00 90.81 213 GLU A O 1
ATOM 1605 N N . GLN A 1 214 ? 5.840 3.562 -20.449 1.00 90.81 214 GLN A N 1
ATOM 1606 C CA . GLN A 1 214 ? 6.590 4.810 -20.432 1.00 90.81 214 GLN A CA 1
ATOM 1607 C C . GLN A 1 214 ? 7.403 4.889 -21.722 1.00 90.81 214 GLN A C 1
ATOM 1609 O O . GLN A 1 214 ? 8.110 3.941 -22.064 1.00 90.81 214 GLN A O 1
ATOM 1614 N N . GLY A 1 215 ? 7.289 6.011 -22.431 1.00 88.81 215 GLY A N 1
ATOM 1615 C CA . GLY A 1 215 ? 7.938 6.232 -23.723 1.00 88.81 215 GLY A CA 1
ATOM 1616 C C . GLY A 1 215 ? 9.152 7.167 -23.652 1.00 88.81 215 GLY A C 1
ATOM 1617 O O . GLY A 1 215 ? 9.532 7.600 -22.558 1.00 88.81 215 GLY A O 1
ATOM 1618 N N . PRO A 1 216 ? 9.738 7.521 -24.810 1.00 87.38 216 PRO A N 1
ATOM 1619 C CA . PRO A 1 216 ? 10.962 8.322 -24.922 1.00 87.38 216 PRO A CA 1
ATOM 1620 C C . PRO A 1 216 ? 10.932 9.674 -24.198 1.00 87.38 216 PRO A C 1
ATOM 1622 O O . PRO A 1 216 ? 11.975 10.115 -23.716 1.00 87.38 216 PRO A O 1
ATOM 1625 N N . ASP A 1 217 ? 9.752 10.280 -24.052 1.00 89.00 217 ASP A N 1
ATOM 1626 C CA . ASP A 1 217 ? 9.553 11.579 -23.390 1.00 89.00 217 ASP A CA 1
ATOM 1627 C C . ASP A 1 217 ? 9.550 11.495 -21.854 1.00 89.00 217 ASP A C 1
ATOM 1629 O O . ASP A 1 217 ? 9.407 12.503 -21.163 1.00 89.00 217 ASP A O 1
ATOM 1633 N N . THR A 1 218 ? 9.701 10.293 -21.289 1.00 87.12 218 THR A N 1
ATOM 1634 C CA . THR A 1 218 ? 9.755 10.101 -19.836 1.00 87.12 218 THR A CA 1
ATOM 1635 C C . THR A 1 218 ? 11.037 10.728 -19.277 1.00 87.12 218 THR A C 1
ATOM 1637 O O . THR A 1 218 ? 12.129 10.304 -19.688 1.00 87.12 218 THR A O 1
ATOM 1640 N N . PRO A 1 219 ? 10.943 11.682 -18.326 1.00 85.50 219 PRO A N 1
ATOM 1641 C CA . PRO A 1 219 ? 12.111 12.307 -17.715 1.00 85.50 219 PRO A CA 1
ATOM 1642 C C . PRO A 1 219 ? 13.023 11.286 -17.028 1.00 85.50 219 PRO A C 1
ATOM 1644 O O . PRO A 1 219 ? 12.556 10.325 -16.415 1.00 85.50 219 PRO A O 1
ATOM 1647 N N . ALA A 1 220 ? 14.332 11.509 -17.115 1.00 85.56 220 ALA A N 1
ATOM 1648 C CA . ALA A 1 220 ? 15.330 10.712 -16.408 1.00 85.56 220 ALA A CA 1
ATOM 1649 C C . ALA A 1 220 ? 15.682 11.333 -15.044 1.00 85.56 220 ALA A C 1
ATOM 1651 O O . ALA A 1 220 ? 15.566 12.542 -14.850 1.00 85.56 220 ALA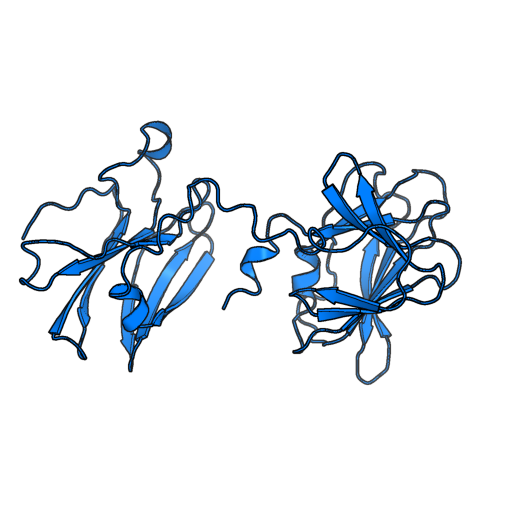 A O 1
ATOM 1652 N N . GLY A 1 221 ? 16.153 10.504 -14.110 1.00 73.88 221 GLY A N 1
ATOM 1653 C CA . GLY A 1 221 ? 16.749 10.933 -12.840 1.00 73.88 221 GLY A CA 1
ATOM 1654 C C . GLY A 1 221 ? 15.778 11.158 -11.678 1.00 73.88 221 GLY A C 1
ATOM 1655 O O . GLY A 1 221 ? 16.222 11.560 -10.601 1.00 73.88 221 GLY A O 1
ATOM 1656 N N . GLN A 1 222 ? 14.478 10.899 -11.860 1.00 78.50 222 GLN A N 1
ATOM 1657 C CA . GLN A 1 222 ? 13.488 10.895 -10.777 1.00 78.50 222 GLN A CA 1
ATOM 1658 C C . GLN A 1 222 ? 12.464 9.755 -10.942 1.00 78.50 222 GLN A C 1
ATOM 1660 O O . GLN A 1 222 ? 12.082 9.452 -12.076 1.00 78.50 222 GLN A O 1
ATOM 1665 N N . PRO A 1 223 ? 11.981 9.131 -9.847 1.00 82.19 223 PRO A N 1
ATOM 1666 C CA . PRO A 1 223 ? 10.920 8.131 -9.926 1.00 82.19 223 PRO A CA 1
ATOM 1667 C C . PRO A 1 223 ? 9.580 8.750 -10.331 1.00 82.19 223 PRO A C 1
ATOM 1669 O O . PRO A 1 223 ? 9.014 9.570 -9.609 1.00 82.19 223 PRO A O 1
ATOM 1672 N N . GLY A 1 224 ? 9.041 8.320 -11.471 1.00 81.88 224 GLY A N 1
ATOM 1673 C CA . GLY A 1 224 ? 7.697 8.666 -11.927 1.00 81.88 224 GLY A CA 1
ATOM 1674 C C . GLY A 1 224 ? 6.686 7.578 -11.570 1.00 81.88 224 GLY A C 1
ATOM 1675 O O . GLY A 1 224 ? 6.998 6.388 -11.614 1.00 81.88 224 GLY A O 1
ATOM 1676 N N . ARG A 1 225 ? 5.447 7.962 -11.244 1.00 81.81 225 ARG A N 1
ATOM 1677 C CA . ARG A 1 225 ? 4.353 7.002 -11.026 1.00 81.81 225 ARG A CA 1
ATOM 1678 C C . ARG A 1 225 ? 4.031 6.262 -12.326 1.00 81.81 225 ARG A C 1
ATOM 1680 O O . ARG A 1 225 ? 3.915 6.884 -13.382 1.00 81.81 225 ARG A O 1
ATOM 1687 N N . LEU A 1 226 ? 3.808 4.953 -12.245 1.00 84.19 226 LEU A N 1
ATOM 1688 C CA . LEU A 1 226 ? 3.327 4.178 -13.389 1.00 84.19 226 LEU A CA 1
ATOM 1689 C C . LEU A 1 226 ? 1.888 4.573 -13.753 1.00 84.19 226 LEU A C 1
ATOM 1691 O O . LEU A 1 226 ? 0.969 4.482 -12.932 1.00 84.19 226 LEU A O 1
ATOM 1695 N N . LYS A 1 227 ? 1.683 4.999 -15.004 1.00 84.81 227 LYS A N 1
ATOM 1696 C CA . LYS A 1 227 ? 0.357 5.287 -15.560 1.00 84.81 227 LYS A CA 1
ATOM 1697 C C . LYS A 1 227 ? -0.286 3.984 -16.032 1.00 84.81 227 LYS A C 1
ATOM 1699 O O . LYS A 1 227 ? 0.073 3.449 -17.077 1.00 84.81 227 LYS A O 1
ATOM 1704 N N . VAL A 1 228 ? -1.237 3.476 -15.255 1.00 84.38 228 VAL A N 1
ATOM 1705 C CA . VAL A 1 228 ? -1.949 2.229 -15.564 1.00 84.38 228 VAL A CA 1
ATOM 1706 C C . VAL A 1 228 ? -3.096 2.511 -16.537 1.00 84.38 228 VAL A C 1
ATOM 1708 O O . VAL A 1 228 ? -4.039 3.219 -16.188 1.00 84.38 228 VAL A O 1
ATOM 1711 N N . LEU A 1 229 ? -3.016 1.944 -17.741 1.00 84.00 229 LEU A N 1
ATOM 1712 C CA . LEU A 1 229 ? -3.969 2.141 -18.838 1.00 84.00 229 LEU A CA 1
ATOM 1713 C C . LEU A 1 229 ? -5.286 1.378 -18.619 1.00 84.00 229 LEU A C 1
ATOM 1715 O O . LEU A 1 229 ? -6.350 1.870 -18.975 1.00 84.00 229 LEU A O 1
ATOM 1719 N N . ALA A 1 230 ? -5.229 0.197 -17.997 1.00 79.38 230 ALA A N 1
ATOM 1720 C CA . ALA A 1 230 ? -6.383 -0.686 -17.808 1.00 79.38 230 ALA A CA 1
ATOM 1721 C C . ALA A 1 230 ? -6.492 -1.169 -16.354 1.00 79.38 230 ALA A C 1
ATOM 1723 O O . ALA A 1 230 ? -6.151 -2.313 -16.069 1.00 79.38 230 ALA A O 1
ATOM 1724 N N . GLN A 1 231 ? -6.949 -0.303 -15.438 1.00 75.31 231 GLN A N 1
ATOM 1725 C CA . GLN A 1 231 ? -6.863 -0.486 -13.973 1.00 75.31 231 GLN A CA 1
ATOM 1726 C C . GLN A 1 231 ? -7.641 -1.682 -13.386 1.00 75.31 231 GLN A C 1
ATOM 1728 O O . GLN A 1 231 ? -7.286 -2.163 -12.312 1.00 75.31 231 GLN A O 1
ATOM 1733 N N . GLY A 1 232 ? -8.700 -2.153 -14.054 1.00 77.25 232 GLY A N 1
ATOM 1734 C CA . GLY A 1 232 ? -9.594 -3.200 -13.530 1.00 77.25 232 GLY A CA 1
ATOM 1735 C C . GLY A 1 232 ? -9.131 -4.639 -13.775 1.00 77.25 232 GLY A C 1
ATOM 1736 O O . GLY A 1 232 ? -9.736 -5.578 -13.262 1.00 77.25 232 GLY A O 1
ATOM 1737 N N . ARG A 1 233 ? -8.069 -4.842 -14.560 1.00 85.31 233 ARG A N 1
ATOM 1738 C CA . ARG A 1 233 ? -7.613 -6.180 -14.948 1.00 85.31 233 ARG A CA 1
ATOM 1739 C C . ARG A 1 233 ? -6.962 -6.886 -13.764 1.00 85.31 233 ARG A C 1
ATOM 1741 O O . ARG A 1 233 ? -5.999 -6.367 -13.209 1.00 85.31 233 ARG A O 1
ATOM 1748 N N . ARG A 1 234 ? -7.460 -8.066 -13.393 1.00 90.38 234 ARG A N 1
ATOM 1749 C CA . ARG A 1 234 ? -6.907 -8.853 -12.284 1.00 90.38 234 ARG A CA 1
ATOM 1750 C C . ARG A 1 234 ? -5.931 -9.906 -12.791 1.00 90.38 234 ARG A C 1
ATOM 1752 O O . ARG A 1 234 ? -6.271 -10.654 -13.699 1.00 90.38 234 ARG A O 1
ATOM 1759 N N . ALA A 1 235 ? -4.751 -9.971 -12.188 1.00 92.75 235 ALA A N 1
ATOM 1760 C CA . ALA A 1 235 ? -3.746 -10.989 -12.478 1.00 92.75 235 ALA A CA 1
ATOM 1761 C C . ALA A 1 235 ? -2.873 -11.244 -11.247 1.00 92.75 235 ALA A C 1
ATOM 1763 O O . ALA A 1 235 ? -2.744 -10.384 -10.375 1.00 92.75 235 ALA A O 1
ATOM 1764 N N . SER A 1 236 ? -2.275 -12.430 -11.169 1.00 94.75 236 SER A N 1
ATOM 1765 C CA . SER A 1 236 ? -1.248 -12.751 -10.172 1.00 94.75 236 SER A CA 1
ATOM 1766 C C . SER A 1 236 ? 0.166 -12.499 -10.691 1.00 94.75 236 SER A C 1
ATOM 1768 O O . SER A 1 236 ? 1.079 -12.404 -9.882 1.00 94.75 236 SER A O 1
ATOM 1770 N N . GLN A 1 237 ? 0.370 -12.363 -12.005 1.00 96.94 237 GLN A N 1
ATOM 1771 C CA . GLN A 1 237 ? 1.695 -12.166 -12.593 1.00 96.94 237 GLN A CA 1
ATOM 1772 C C . GLN A 1 237 ? 1.793 -10.868 -13.388 1.00 96.94 237 GLN A C 1
ATOM 1774 O O . GLN A 1 237 ? 0.969 -10.593 -14.262 1.00 96.94 237 GLN A O 1
ATOM 1779 N N . PHE A 1 238 ? 2.844 -10.106 -13.090 1.00 96.62 238 PHE A N 1
ATOM 1780 C CA . PHE A 1 238 ? 3.169 -8.818 -13.694 1.00 96.62 238 PHE A CA 1
ATOM 1781 C C . PHE A 1 238 ? 4.601 -8.859 -14.214 1.00 96.62 238 PHE A C 1
ATOM 1783 O O . PHE A 1 238 ? 5.511 -9.162 -13.448 1.00 96.62 238 PHE A O 1
ATOM 1790 N N . ARG A 1 239 ? 4.822 -8.538 -15.488 1.00 97.25 239 ARG A N 1
ATOM 1791 C CA . ARG A 1 239 ? 6.146 -8.555 -16.118 1.00 97.25 239 ARG A CA 1
ATOM 1792 C C . ARG A 1 239 ? 6.562 -7.153 -16.523 1.00 97.25 239 ARG A C 1
ATOM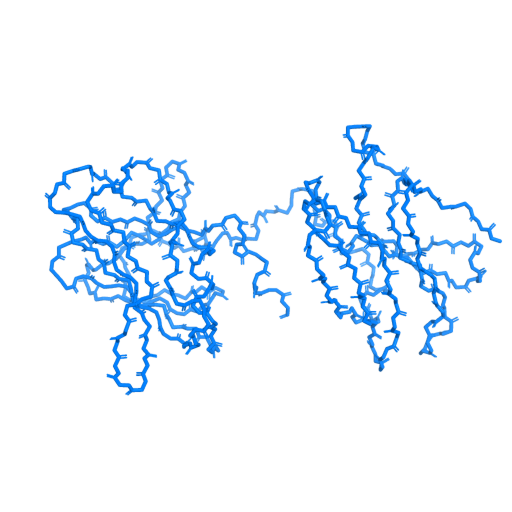 1794 O O . ARG A 1 239 ? 5.846 -6.484 -17.257 1.00 97.25 239 ARG A O 1
ATOM 1801 N N . PHE A 1 240 ? 7.731 -6.738 -16.063 1.00 96.81 240 PHE A N 1
ATOM 1802 C CA . PHE A 1 240 ? 8.373 -5.467 -16.370 1.00 96.81 240 PHE A CA 1
ATOM 1803 C C . PHE A 1 240 ? 9.440 -5.691 -17.442 1.00 96.81 240 PHE A C 1
ATOM 1805 O O . PHE A 1 240 ? 10.229 -6.631 -17.333 1.00 96.81 240 PHE A O 1
ATOM 1812 N N . ARG A 1 241 ? 9.473 -4.825 -18.457 1.00 95.50 241 ARG A N 1
ATOM 1813 C CA . ARG A 1 241 ? 10.454 -4.812 -19.554 1.00 95.50 241 ARG A CA 1
ATOM 1814 C C . ARG A 1 241 ? 11.018 -3.411 -19.730 1.00 95.50 241 ARG A C 1
ATOM 1816 O O . ARG A 1 241 ? 10.263 -2.449 -19.629 1.00 95.50 241 ARG A O 1
ATOM 1823 N N . CYS A 1 242 ? 12.316 -3.297 -20.008 1.00 93.12 242 CYS A N 1
ATOM 1824 C CA . CYS A 1 242 ? 12.989 -2.017 -20.229 1.00 93.12 242 CYS A CA 1
ATOM 1825 C C . CYS A 1 242 ? 13.967 -2.116 -21.403 1.00 93.12 242 CYS A C 1
ATOM 1827 O O . CYS A 1 242 ? 14.814 -3.001 -21.418 1.00 93.12 242 CYS A O 1
ATOM 1829 N N . THR A 1 243 ? 13.898 -1.194 -22.362 1.00 89.31 243 THR A N 1
ATOM 1830 C CA . THR A 1 243 ? 14.805 -1.160 -23.531 1.00 89.31 243 THR A CA 1
ATOM 1831 C C . THR A 1 243 ? 15.950 -0.145 -23.400 1.00 89.31 243 THR A C 1
ATOM 1833 O O . THR A 1 243 ? 16.720 0.045 -24.334 1.00 89.31 243 THR A O 1
ATOM 1836 N N . SER A 1 244 ? 16.093 0.487 -22.232 1.00 87.62 244 SER A N 1
ATOM 1837 C CA . SER A 1 244 ? 17.113 1.503 -21.918 1.00 87.62 244 SER A CA 1
ATOM 1838 C C . SER A 1 244 ? 18.537 0.949 -21.852 1.00 87.62 244 SER A C 1
ATOM 1840 O O . SER A 1 244 ? 18.763 -0.060 -21.196 1.00 87.62 244 SER A O 1
ATOM 1842 N N . ALA A 1 245 ? 19.538 1.665 -22.368 1.00 83.06 245 ALA A N 1
ATOM 1843 C CA . ALA A 1 245 ? 20.942 1.253 -22.224 1.00 83.06 245 ALA A CA 1
ATOM 1844 C C . ALA A 1 245 ? 21.402 1.122 -20.755 1.00 83.06 245 ALA A C 1
ATOM 1846 O O . ALA A 1 245 ? 22.221 0.265 -20.439 1.00 83.06 245 ALA A O 1
ATOM 1847 N N . LEU A 1 246 ? 20.863 1.944 -19.842 1.00 85.94 246 LEU A N 1
ATOM 1848 C CA . LEU A 1 246 ? 21.187 1.880 -18.405 1.00 85.94 246 LEU A CA 1
ATOM 1849 C C . LEU A 1 246 ? 20.102 1.203 -17.559 1.00 85.94 246 LEU A C 1
ATOM 1851 O O . LEU A 1 246 ? 20.237 1.125 -16.333 1.00 85.94 246 LEU A O 1
ATOM 1855 N N . GLY A 1 247 ? 19.040 0.712 -18.201 1.00 90.38 247 GLY A N 1
ATOM 1856 C CA . GLY A 1 247 ? 17.882 0.157 -17.517 1.00 90.38 247 GLY A CA 1
ATOM 1857 C C . GLY A 1 247 ? 17.019 1.210 -16.820 1.00 90.38 247 GLY A C 1
ATOM 1858 O O . GLY A 1 247 ? 17.019 2.396 -17.178 1.00 90.38 247 GLY A O 1
ATOM 1859 N N . ALA A 1 248 ? 16.255 0.736 -15.842 1.00 92.44 248 ALA A N 1
ATOM 1860 C CA . ALA A 1 248 ? 15.412 1.533 -14.958 1.00 92.44 248 ALA A CA 1
ATOM 1861 C C . ALA A 1 248 ? 15.320 0.854 -13.584 1.00 92.44 248 ALA A C 1
ATOM 1863 O O . ALA A 1 248 ? 15.516 -0.358 -13.476 1.00 92.44 248 ALA A O 1
ATOM 1864 N N . ILE A 1 249 ? 14.995 1.613 -12.540 1.00 93.19 249 ILE A N 1
ATOM 1865 C CA . ILE A 1 249 ? 14.763 1.060 -11.201 1.00 93.19 249 ILE A CA 1
ATOM 1866 C C . ILE A 1 249 ? 13.290 1.146 -10.820 1.00 93.19 249 ILE A C 1
ATOM 1868 O O . ILE A 1 249 ? 12.669 2.203 -10.910 1.00 93.19 249 ILE A O 1
ATOM 1872 N N . ILE A 1 250 ? 12.745 0.012 -10.389 1.00 94.12 250 ILE A N 1
ATOM 1873 C CA . ILE A 1 250 ? 11.419 -0.114 -9.798 1.00 94.12 250 ILE A CA 1
ATOM 1874 C C . ILE A 1 250 ? 11.567 0.128 -8.303 1.00 94.12 250 ILE A C 1
ATOM 1876 O O . ILE A 1 250 ? 12.267 -0.615 -7.609 1.00 94.12 250 ILE A O 1
ATOM 1880 N N . VAL A 1 251 ? 10.890 1.158 -7.814 1.00 88.94 251 VAL A N 1
ATOM 1881 C CA . VAL A 1 251 ? 10.885 1.540 -6.406 1.00 88.94 251 VAL A CA 1
ATOM 1882 C C . VAL A 1 251 ? 9.464 1.484 -5.849 1.00 88.94 251 VAL A C 1
ATOM 1884 O O . VAL A 1 251 ? 8.488 1.734 -6.566 1.00 88.94 251 VAL A O 1
ATOM 1887 N N . PRO A 1 252 ? 9.308 1.138 -4.571 1.00 80.81 252 PRO A N 1
ATOM 1888 C CA . PRO A 1 252 ? 8.020 1.210 -3.901 1.00 80.81 252 PRO A CA 1
ATOM 1889 C C . PRO A 1 252 ? 7.563 2.673 -3.831 1.00 80.81 252 PRO A C 1
ATOM 1891 O O . PRO A 1 252 ? 8.331 3.588 -3.546 1.00 80.81 252 PRO A O 1
ATOM 1894 N N . GLY A 1 253 ? 6.298 2.917 -4.161 1.00 66.62 253 GLY A N 1
ATOM 1895 C CA . GLY A 1 253 ? 5.684 4.235 -4.055 1.00 66.62 253 GLY A CA 1
ATOM 1896 C C . GLY A 1 253 ? 5.164 4.500 -2.643 1.00 66.62 253 GLY A C 1
ATOM 1897 O O . GLY A 1 253 ? 4.843 3.579 -1.893 1.00 66.62 253 GLY A O 1
ATOM 1898 N N . ILE A 1 254 ? 4.977 5.782 -2.320 1.00 53.06 254 ILE A N 1
ATOM 1899 C CA . ILE A 1 254 ? 4.554 6.278 -0.994 1.00 53.06 254 ILE A CA 1
ATOM 1900 C C . ILE A 1 254 ? 3.251 5.606 -0.491 1.00 53.06 254 ILE A C 1
ATOM 1902 O O . ILE A 1 254 ? 3.046 5.455 0.710 1.00 53.06 254 ILE A O 1
ATOM 1906 N N . ASN A 1 255 ? 2.383 5.141 -1.402 1.00 48.69 255 ASN A N 1
ATOM 1907 C CA . ASN A 1 255 ? 1.077 4.541 -1.091 1.00 48.69 255 ASN A CA 1
ATOM 1908 C C . ASN A 1 255 ? 1.047 3.000 -1.082 1.00 48.69 255 ASN A C 1
ATOM 1910 O O . ASN A 1 255 ? -0.024 2.424 -0.887 1.00 48.69 255 ASN A O 1
ATOM 1914 N N . LEU A 1 256 ? 2.179 2.306 -1.269 1.00 48.94 256 LEU A N 1
ATOM 1915 C CA . LEU A 1 256 ? 2.211 0.835 -1.310 1.00 48.94 256 LEU A CA 1
ATOM 1916 C C . LEU A 1 256 ? 1.683 0.191 -0.011 1.00 48.94 256 LEU A C 1
ATOM 1918 O O . LEU A 1 256 ? 1.152 -0.917 -0.027 1.00 48.94 256 LEU A O 1
ATOM 1922 N N . HIS A 1 257 ? 1.766 0.896 1.118 1.00 42.91 257 HIS A N 1
ATOM 1923 C CA . HIS A 1 257 ? 1.259 0.423 2.409 1.00 42.91 257 HIS A CA 1
ATOM 1924 C C . HIS A 1 257 ? -0.275 0.417 2.532 1.00 42.91 257 HIS A C 1
ATOM 1926 O O . HIS A 1 257 ? -0.784 -0.221 3.449 1.00 42.91 257 HIS A O 1
ATOM 1932 N N . GLY A 1 258 ? -0.999 1.097 1.633 1.00 35.25 258 GLY A N 1
ATOM 1933 C CA . GLY A 1 258 ? -2.461 1.220 1.680 1.00 35.25 258 GLY A CA 1
ATOM 1934 C C . GLY A 1 258 ? -3.245 0.132 0.936 1.00 35.25 258 GLY A C 1
ATOM 1935 O O . GLY A 1 258 ? -4.463 0.129 1.028 1.00 35.25 258 GLY A O 1
ATOM 1936 N N . TYR A 1 259 ? -2.577 -0.760 0.192 1.00 33.28 259 TYR A N 1
ATOM 1937 C CA . TYR A 1 259 ? -3.233 -1.796 -0.628 1.00 33.28 259 TYR A CA 1
ATOM 1938 C C . TYR A 1 259 ? -3.159 -3.219 -0.050 1.00 33.28 259 TYR A C 1
ATOM 1940 O O . TYR A 1 259 ? -3.853 -4.098 -0.548 1.00 33.28 259 TYR A O 1
ATOM 1948 N N . PHE A 1 260 ? -2.293 -3.470 0.938 1.00 40.25 260 PHE A N 1
ATOM 1949 C CA . PHE A 1 260 ? -1.860 -4.836 1.285 1.00 40.25 260 PHE A CA 1
ATOM 1950 C C . PHE A 1 260 ? -1.798 -5.124 2.793 1.00 40.25 260 PHE A C 1
ATOM 1952 O O . PHE A 1 260 ? -1.127 -6.067 3.196 1.00 40.25 260 PHE A O 1
ATOM 1959 N N . ASN A 1 261 ? -2.438 -4.301 3.625 1.00 34.50 261 ASN A N 1
ATOM 1960 C CA . ASN A 1 261 ? -2.508 -4.515 5.078 1.00 34.50 261 ASN A CA 1
ATOM 1961 C C . ASN A 1 261 ? -3.952 -4.705 5.577 1.00 34.50 261 ASN A C 1
ATOM 1963 O O . ASN A 1 261 ? -4.231 -4.398 6.736 1.00 34.50 261 ASN A O 1
ATOM 1967 N N . ASP A 1 262 ? -4.836 -5.202 4.710 1.00 29.11 262 ASP A N 1
ATOM 1968 C CA . ASP A 1 262 ? -6.144 -5.725 5.118 1.00 29.11 262 ASP A CA 1
ATOM 1969 C C . ASP A 1 262 ? -6.020 -7.199 5.528 1.00 29.11 262 ASP A C 1
ATOM 1971 O O . ASP A 1 262 ? -5.393 -7.970 4.762 1.00 29.11 262 ASP A O 1
#

Secondary structure (DSSP, 8-state):
-------S---EEEE-TTT-PEEEEE---TT--GGGTTS---EEEEEESSTTSS-EEEEEEE--TT---EEEEEEEETTEEEEEEEESGGG-EEEEEEEEHHHHHS---S---S----S--TTTTSPSEE-SEEEETTEEEEE-TTTEEEEEETTEEEEEE--SSS-EEEEEEEEEEEGGGGGGEEEEES-SPSP--EEEEEEETTEEEEEEEE-TTSPBSSEEEP-BS-TT-EEEEEEEEE--TT-EEEEE-TTGGGSS--

pLDDT: mean 85.4, std 15.77, range [28.81, 98.25]

Foldseek 3Di:
DDDADAAPADKDWDQAPVQRKIKIWAQGPVPDDPVLNNARDFTWIWIGPPHPPDTDLIGGPHHDSQKHWHPWDWAHDDQWIWIWIQMGDPSPDIDIDIGGNVNSVDHDPPDCDVPVVPPCFQCNPPDWDDDQWDQGPFAIKGWDGPQWTFDADPVGTFIFGAAAPPRKIKGFGPFWDFPLLQQQKWKAAADLDDDWKKWKWAQDPVGTDTQFMDGSPDDHDDTDGTDGNGGGDIHRMMMIHIHDNRTMTIGGHPCNVVPRPD

Radius of gyration: 22.61 Å; chains: 1; bounding box: 47×40×60 Å

Sequence (262 aa):
PSEIKSPVSPASIKRLPSTGDLLLVWNDHATIPASLSARRVPLSTAISKDDGKTWQSIKVLEGNPQGWYCYIALHPVDNAVLLGYCAMSALAHSRVTRVPVPWLYAGKPAMISINRPPVADLFESASAGPFTRLETRLGVWGAGDGHAEVYSYARGKGIRLQGGTDRTVTLTLPQAAASGMLSSFGVERFTSAAPYALVVEVLAETGWQTVCEQGPDTPAGQPGRLKVLAQGRRASQFRFRCTSALGAIIVPGINLHGYFND